Protein AF-A0A2C9LLS8-F1 (afdb_monomer_lite)

InterPro domains:
  IPR011625 Alpha-2-macroglobulin, bait region domain [PF07703] (13-112)
  IPR011625 Alpha-2-macroglobulin, bait region domain [SM01359] (3-117)
  IPR050473 Alpha-2-macroglobulin/Complement system [PTHR11412] (11-194)

Organism: Biomphalaria glabrata (NCBI:txid6526)

Sequence (244 aa):
MIFHVTLSHFVPRIYYQVVAQSNIIIADELEMSTKQKTFSVALSREMVPTARVIVYYIKEPEEIVSDVLSFFVNGTRQNQVSLYINRGKDFSRNTVEFNAYADPGSYVAFSAMLLDLYSRGMNDGITENKLIDELLSYDQPANSSFKHLWRVSDTEYQYTFFHGSDYGIDGNTTFKSAGIIIITDADVTRLPNQESCNPLDGKFPCFSGVETECFTSEQCCNGLFDGCPNDGADEWGCKCTQFI

Secondary structure (DSSP, 8-state):
-EEEEE-SS--SEEEEEEEETTEEEEEEEEE-SSSEEEEE----GGG-SEEEEEEEEEETTTEEEEEEEEEE---TTSS--EEEEE--S-TTS---EEEEE--TT---------HHHHHTT---S--HHHHHHHHHHTTTTSPPPPEEEEESSSS-EEEEE--EE---SSHHHHHHHTT-----SSEE---GGGTTS-GGGTEEE-SS--TT-EEETTTTTSSS--SSTTT-GGGSS-------

Foldseek 3Di:
DKDKQAAPDDDQKKWKFKDDLLDTDDIDMDGDPDRMDMDDDDDDLRCPAKMKMKMWDADPPQEIDIWMKMDGDDPLPVKDWDWDKDQPPDPVSPDIDIDIDIDPPDDDDDDDDDVVCVVVQDDPDDDSVVVRVVSVVSVVQADHFDWDWADPDPRDIDIDGDMDIDPQLWQCSSCRNNSHDDDDPGDTDDQLLPVVADVVVQWDDDSPNPNPQTAGLVLACPVDCPSPVPHSRSPPPPDSDDPD

pLDDT: mean 84.23, std 9.46, range [33.28, 95.56]

Structure (mmCIF, N/CA/C/O backbone):
data_AF-A0A2C9LLS8-F1
#
_entry.id   AF-A0A2C9LLS8-F1
#
loop_
_atom_site.group_PDB
_atom_site.id
_atom_site.type_symbol
_atom_site.label_atom_id
_atom_site.label_alt_id
_atom_site.label_comp_id
_atom_site.label_asym_id
_atom_site.label_entity_id
_atom_site.label_seq_id
_atom_site.pdbx_PDB_ins_code
_atom_site.Cartn_x
_atom_site.Cartn_y
_atom_site.Cartn_z
_atom_site.occupancy
_atom_site.B_iso_or_equiv
_atom_site.auth_seq_id
_atom_site.auth_comp_id
_atom_site.auth_asym_id
_atom_site.auth_atom_id
_atom_site.pdbx_PDB_model_num
ATOM 1 N N . MET A 1 1 ? 10.503 -9.743 2.021 1.00 87.25 1 MET A N 1
ATOM 2 C CA . MET A 1 1 ? 10.412 -8.711 3.076 1.00 87.25 1 MET A CA 1
ATOM 3 C C . MET A 1 1 ? 10.151 -9.395 4.409 1.00 87.25 1 MET A C 1
ATOM 5 O O . MET A 1 1 ? 9.558 -10.4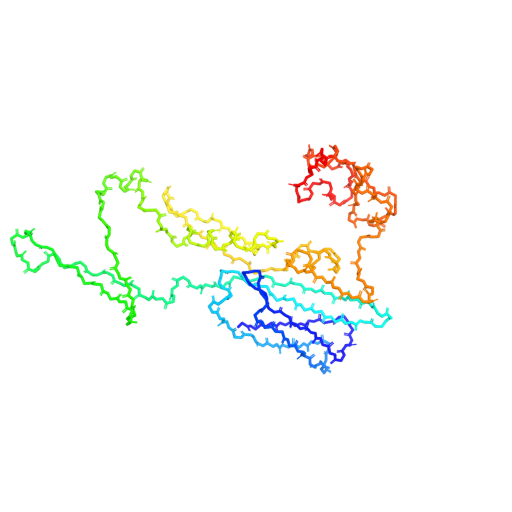67 4.397 1.00 87.25 1 MET A O 1
ATOM 9 N N . ILE A 1 2 ? 10.656 -8.852 5.517 1.00 93.25 2 ILE A N 1
ATOM 10 C CA . ILE A 1 2 ? 10.514 -9.439 6.858 1.00 93.25 2 ILE A CA 1
ATOM 11 C C . ILE A 1 2 ? 9.601 -8.526 7.672 1.00 93.25 2 ILE A C 1
ATOM 13 O O . ILE A 1 2 ? 9.824 -7.318 7.692 1.00 93.25 2 ILE A O 1
ATOM 17 N N . PHE A 1 3 ? 8.595 -9.107 8.317 1.00 93.69 3 PHE A N 1
ATOM 18 C CA . PHE A 1 3 ? 7.617 -8.404 9.139 1.00 93.69 3 PHE A CA 1
ATOM 19 C C . PHE A 1 3 ? 7.687 -8.898 10.577 1.00 93.69 3 PHE A C 1
ATOM 21 O O . PHE A 1 3 ? 7.858 -10.094 10.825 1.00 93.69 3 PHE A O 1
ATOM 28 N N . HIS A 1 4 ? 7.520 -7.969 11.513 1.00 94.00 4 HIS A N 1
ATOM 29 C CA . HIS A 1 4 ? 7.433 -8.246 12.940 1.00 94.00 4 HIS A CA 1
ATOM 30 C C . HIS A 1 4 ? 6.038 -7.863 13.419 1.00 94.00 4 HIS A C 1
ATOM 32 O O . HIS A 1 4 ? 5.647 -6.706 13.306 1.00 94.00 4 HIS A O 1
ATOM 38 N N . VAL A 1 5 ? 5.300 -8.831 13.952 1.00 93.81 5 VAL A N 1
ATOM 39 C CA . VAL A 1 5 ? 3.996 -8.598 14.575 1.00 93.81 5 VAL A CA 1
ATOM 40 C C . VAL A 1 5 ? 4.184 -8.647 16.076 1.00 93.81 5 VAL A C 1
ATOM 42 O O . VAL A 1 5 ? 4.718 -9.629 16.601 1.00 93.81 5 VAL A O 1
ATOM 45 N N . THR A 1 6 ? 3.738 -7.600 16.760 1.00 93.88 6 THR A N 1
ATOM 46 C CA . THR A 1 6 ? 3.761 -7.499 18.220 1.00 93.88 6 THR A CA 1
ATOM 47 C C . THR A 1 6 ? 2.357 -7.278 18.748 1.00 93.88 6 THR A C 1
ATOM 49 O O . THR A 1 6 ? 1.645 -6.398 18.276 1.00 93.88 6 THR A O 1
ATOM 52 N N . LEU A 1 7 ? 1.981 -8.057 19.754 1.00 93.00 7 LEU A N 1
ATOM 53 C CA . LEU A 1 7 ? 0.670 -8.013 20.387 1.00 93.00 7 LEU A CA 1
ATOM 54 C C . LEU A 1 7 ? 0.801 -7.561 21.845 1.00 93.00 7 LEU A C 1
ATOM 56 O O . LEU A 1 7 ? 1.758 -7.907 22.543 1.00 93.00 7 LEU A O 1
ATOM 60 N N . SER A 1 8 ? -0.198 -6.831 22.342 1.00 92.19 8 SER A N 1
ATOM 61 C CA . SER A 1 8 ? -0.282 -6.434 23.756 1.00 92.19 8 SER A CA 1
ATOM 62 C C . SER A 1 8 ? -0.559 -7.633 24.679 1.00 92.19 8 SER A C 1
ATOM 64 O O . SER A 1 8 ? -0.021 -7.744 25.791 1.00 92.19 8 SER A O 1
ATOM 66 N N . HIS A 1 9 ? -1.346 -8.589 24.191 1.00 90.69 9 HIS A N 1
ATOM 67 C CA . HIS A 1 9 ? -1.731 -9.814 24.882 1.00 90.69 9 HIS A CA 1
ATOM 68 C C . HIS A 1 9 ? -1.439 -11.052 24.030 1.00 90.69 9 HIS A C 1
ATOM 70 O O . HIS A 1 9 ? -1.093 -10.956 22.857 1.00 90.69 9 HIS A O 1
ATOM 76 N N . PHE A 1 10 ? -1.490 -12.227 24.658 1.00 91.31 10 PHE A N 1
ATOM 77 C CA . PHE A 1 10 ? -1.293 -13.480 23.941 1.00 91.31 10 PHE A CA 1
ATOM 78 C C . PHE A 1 10 ? -2.571 -13.842 23.184 1.00 91.31 10 PHE A C 1
ATOM 80 O O . PHE A 1 10 ? -3.641 -13.897 23.783 1.00 91.31 10 PHE A O 1
ATOM 87 N N . VAL A 1 11 ? -2.425 -14.110 21.891 1.00 92.19 11 VAL A N 1
ATOM 88 C CA . VAL A 1 11 ? -3.485 -14.585 21.000 1.00 92.19 11 VAL A CA 1
ATOM 89 C C . VAL A 1 11 ? -2.922 -15.810 20.289 1.00 92.19 11 VAL A C 1
ATOM 91 O O . VAL A 1 11 ? -1.787 -15.722 19.833 1.00 92.19 11 VAL A O 1
ATOM 94 N N . PRO A 1 12 ? -3.642 -16.941 20.195 1.00 92.00 12 PRO A N 1
ATOM 95 C CA . PRO A 1 12 ? -3.092 -18.178 19.636 1.00 92.00 12 PRO A CA 1
ATOM 96 C C . PRO A 1 12 ? -2.927 -18.141 18.112 1.00 92.00 12 PRO A C 1
ATOM 98 O O . PRO A 1 12 ? -2.070 -18.839 17.570 1.00 92.00 12 PRO A O 1
ATOM 101 N N . ARG A 1 13 ? -3.743 -17.349 17.409 1.00 93.75 13 ARG A N 1
ATOM 102 C CA . ARG A 1 13 ? -3.760 -17.263 15.945 1.00 93.75 13 ARG A CA 1
ATOM 103 C C . ARG A 1 13 ? -3.949 -15.823 15.499 1.00 93.75 13 ARG A C 1
ATOM 105 O O . ARG A 1 13 ? -4.774 -15.109 16.061 1.00 93.75 13 ARG A O 1
ATOM 112 N N . ILE A 1 14 ? -3.206 -15.428 14.476 1.00 95.56 14 ILE A N 1
ATOM 113 C CA . ILE A 1 14 ? -3.412 -14.171 13.754 1.00 95.56 14 ILE A CA 1
ATOM 114 C C . ILE A 1 14 ? -3.586 -14.486 12.273 1.00 95.56 14 ILE A C 1
ATOM 116 O O . ILE A 1 14 ? -3.025 -15.461 11.771 1.00 95.56 14 ILE A O 1
ATOM 120 N N . TYR A 1 15 ? -4.323 -13.642 11.571 1.00 95.31 15 TYR A N 1
ATOM 121 C CA . TYR A 1 15 ? -4.526 -13.749 10.135 1.00 95.31 15 TYR A CA 1
ATOM 122 C C . TYR A 1 15 ? -3.826 -12.586 9.457 1.00 95.31 15 TYR A C 1
ATOM 124 O O . TYR A 1 15 ? -3.858 -11.461 9.961 1.00 95.31 15 TYR A O 1
ATOM 132 N N . TYR A 1 16 ? -3.181 -12.849 8.325 1.00 95.56 16 TYR A N 1
ATOM 133 C CA . TYR A 1 16 ? -2.594 -11.792 7.517 1.00 95.56 16 TYR A CA 1
ATOM 134 C C . TYR A 1 16 ? -3.006 -11.920 6.060 1.00 95.56 16 TYR A C 1
ATOM 136 O O . TYR A 1 16 ? -3.188 -13.015 5.527 1.00 95.56 16 TYR A O 1
ATOM 144 N N . GLN A 1 17 ? -3.147 -10.769 5.418 1.00 95.19 17 GLN A N 1
ATOM 145 C CA . GLN A 1 17 ? -3.477 -10.655 4.011 1.00 95.19 17 GLN A CA 1
ATOM 146 C C . GLN A 1 17 ? -2.568 -9.616 3.368 1.00 95.19 17 GLN A C 1
ATOM 148 O O . GLN A 1 17 ? -2.301 -8.563 3.946 1.00 95.19 17 GLN A O 1
ATOM 153 N N . VAL A 1 18 ? -2.072 -9.916 2.173 1.00 94.50 18 VAL A N 1
ATOM 154 C CA . VAL A 1 18 ? -1.260 -8.994 1.379 1.00 94.50 18 VAL A CA 1
ATOM 155 C C . VAL A 1 18 ? -2.086 -8.530 0.200 1.00 94.50 18 VAL A C 1
ATOM 157 O O . VAL A 1 18 ? -2.520 -9.343 -0.619 1.00 94.50 18 VAL A O 1
ATOM 160 N N . VAL A 1 19 ? -2.281 -7.220 0.117 1.00 92.50 19 VAL A N 1
ATOM 161 C CA . VAL A 1 19 ? -3.103 -6.575 -0.905 1.00 92.50 19 VAL A CA 1
ATOM 162 C C . VAL A 1 19 ? -2.251 -5.631 -1.733 1.00 92.50 19 VAL A C 1
ATOM 164 O O . VAL A 1 19 ? -1.419 -4.898 -1.196 1.00 92.50 19 VAL A O 1
ATOM 167 N N . ALA A 1 20 ? -2.446 -5.660 -3.045 1.00 90.56 20 ALA A N 1
ATOM 168 C CA . ALA A 1 20 ? -1.868 -4.698 -3.976 1.00 90.56 20 ALA A CA 1
ATOM 169 C C . ALA A 1 20 ? -2.741 -4.604 -5.230 1.00 90.56 20 ALA A C 1
ATOM 171 O O . ALA A 1 20 ? -3.437 -5.561 -5.569 1.00 90.56 20 ALA A O 1
ATOM 172 N N . GLN A 1 21 ? -2.710 -3.455 -5.914 1.00 86.88 21 GLN A N 1
ATOM 173 C CA . GLN A 1 21 ? -3.504 -3.209 -7.129 1.00 86.88 21 GLN A CA 1
ATOM 174 C C . GLN A 1 21 ? -4.996 -3.563 -6.953 1.00 86.88 21 GLN A C 1
ATOM 176 O O . GLN A 1 21 ? -5.611 -4.165 -7.831 1.00 86.88 21 GLN A O 1
ATOM 181 N N . SER A 1 22 ? -5.576 -3.230 -5.794 1.00 84.81 22 SER A N 1
ATOM 182 C CA . SER A 1 22 ? -6.962 -3.578 -5.439 1.00 84.81 22 SER A CA 1
ATOM 183 C C . SER A 1 22 ? -7.292 -5.086 -5.431 1.00 84.81 22 SER A C 1
ATOM 185 O O . SER A 1 22 ? -8.462 -5.457 -5.515 1.00 84.81 22 SER A O 1
ATOM 187 N N . ASN A 1 23 ? -6.295 -5.971 -5.313 1.00 90.12 23 ASN A N 1
ATOM 188 C CA . ASN A 1 23 ? -6.488 -7.420 -5.238 1.00 90.12 23 ASN A CA 1
ATOM 189 C C . ASN A 1 23 ? -5.771 -8.043 -4.029 1.00 90.12 23 ASN A C 1
ATOM 191 O O . ASN A 1 23 ? -4.719 -7.568 -3.596 1.00 90.12 23 ASN A O 1
ATOM 195 N N . ILE A 1 24 ? -6.324 -9.139 -3.504 1.00 92.81 24 ILE A N 1
ATOM 196 C CA . ILE A 1 24 ? -5.711 -9.934 -2.433 1.00 92.81 24 ILE A CA 1
ATOM 197 C C . ILE A 1 24 ? -4.801 -10.976 -3.083 1.00 92.81 24 ILE A C 1
ATOM 199 O O . ILE A 1 24 ? -5.269 -11.878 -3.773 1.00 92.81 24 ILE A O 1
ATOM 203 N N . ILE A 1 25 ? -3.493 -10.847 -2.864 1.00 93.31 25 ILE A N 1
ATOM 204 C CA . ILE A 1 25 ? -2.476 -11.713 -3.479 1.00 93.31 25 ILE A CA 1
ATOM 205 C C . ILE A 1 25 ? -2.196 -12.925 -2.589 1.00 93.31 25 ILE A C 1
ATOM 207 O O . ILE A 1 25 ? -2.048 -14.045 -3.072 1.00 93.31 25 ILE A O 1
ATOM 211 N N . ILE A 1 26 ? -2.089 -12.698 -1.277 1.00 94.00 26 ILE A N 1
ATOM 212 C CA . ILE A 1 26 ? -1.749 -13.726 -0.286 1.00 94.00 26 ILE A CA 1
ATOM 213 C C . ILE A 1 26 ? -2.704 -13.581 0.893 1.00 94.00 26 ILE A C 1
ATOM 215 O O . ILE A 1 26 ? -2.935 -12.466 1.352 1.00 94.00 26 ILE A O 1
ATOM 219 N N . ALA A 1 27 ? -3.219 -14.698 1.397 1.00 95.19 27 ALA A N 1
ATOM 220 C CA . ALA A 1 27 ? -3.991 -14.768 2.631 1.00 95.19 27 ALA A CA 1
ATOM 221 C C . ALA A 1 27 ? -3.627 -16.061 3.361 1.00 95.19 27 ALA A C 1
ATOM 223 O O . ALA A 1 27 ? -3.650 -17.128 2.747 1.00 95.19 27 ALA A O 1
ATOM 224 N N . ASP A 1 28 ? -3.256 -15.962 4.634 1.00 95.19 28 ASP A N 1
ATOM 225 C CA . ASP A 1 28 ? -2.784 -17.112 5.407 1.00 95.19 28 ASP A CA 1
ATOM 226 C C . ASP A 1 28 ? -2.905 -16.858 6.924 1.00 95.19 28 ASP A C 1
ATOM 228 O O . ASP A 1 28 ? -3.094 -15.721 7.379 1.00 95.19 28 ASP A O 1
ATOM 232 N N . GLU A 1 29 ? -2.827 -17.930 7.715 1.00 95.25 29 GLU A N 1
ATOM 233 C CA . GLU A 1 29 ? -2.866 -17.882 9.177 1.00 95.25 29 GLU A CA 1
ATOM 234 C C . GLU A 1 29 ? -1.477 -18.092 9.793 1.00 95.25 29 GLU A C 1
ATOM 236 O O . GLU A 1 29 ? -0.621 -18.822 9.297 1.00 95.25 29 GLU A O 1
ATOM 241 N N . LEU A 1 30 ? -1.235 -17.443 10.926 1.00 94.25 30 LEU A N 1
ATOM 242 C CA . LEU A 1 30 ? 0.006 -17.543 11.681 1.00 94.25 30 LEU A CA 1
ATOM 243 C C . LEU A 1 30 ? -0.320 -17.984 13.106 1.00 94.25 30 LEU A C 1
ATOM 245 O O . LEU A 1 30 ? -0.871 -17.227 13.904 1.00 94.25 30 LEU A O 1
ATOM 249 N N . GLU A 1 31 ? 0.118 -19.191 13.458 1.00 94.50 31 GLU A N 1
ATOM 250 C CA . GLU A 1 31 ? 0.060 -19.664 14.843 1.00 94.50 31 GLU A CA 1
ATOM 251 C C . GLU A 1 31 ? 1.088 -18.939 15.715 1.00 94.50 31 GLU A C 1
ATOM 253 O O . GLU A 1 31 ? 2.284 -18.899 15.411 1.00 94.50 31 GLU A O 1
ATOM 258 N N . MET A 1 32 ? 0.643 -18.360 16.817 1.00 91.81 32 MET A N 1
ATOM 259 C CA . MET A 1 32 ? 1.473 -17.556 17.704 1.00 91.81 32 MET A CA 1
ATOM 260 C C . MET A 1 32 ? 1.827 -18.364 18.950 1.00 91.81 32 MET A C 1
ATOM 262 O O . MET A 1 32 ? 0.959 -18.785 19.710 1.00 91.81 32 MET A O 1
ATOM 266 N N . SER A 1 33 ? 3.123 -18.556 19.192 1.00 90.56 33 SER A N 1
ATOM 267 C CA . SER A 1 33 ? 3.628 -19.165 20.430 1.00 90.56 33 SER A CA 1
ATOM 268 C C . SER A 1 33 ? 3.977 -18.129 21.500 1.00 90.56 33 SER A C 1
ATOM 270 O O . SER A 1 33 ? 4.008 -18.442 22.687 1.00 90.56 33 SER A O 1
ATOM 272 N N . THR A 1 34 ? 4.235 -16.884 21.096 1.00 92.00 34 THR A N 1
ATOM 273 C CA . THR A 1 34 ? 4.556 -15.769 21.994 1.00 92.00 34 THR A CA 1
ATOM 274 C C . THR A 1 34 ? 3.853 -14.495 21.526 1.00 92.00 34 THR A C 1
ATOM 276 O O . THR A 1 34 ? 3.259 -14.470 20.452 1.00 92.00 34 THR A O 1
ATOM 279 N N . LYS A 1 35 ? 3.938 -13.412 22.311 1.00 92.31 35 LYS A N 1
ATOM 280 C CA . LYS A 1 35 ? 3.362 -12.098 21.963 1.00 92.31 35 LYS A CA 1
ATOM 281 C C . LYS A 1 35 ? 4.016 -11.421 20.752 1.00 92.31 35 LYS A C 1
ATOM 283 O O . LYS A 1 35 ? 3.537 -10.386 20.304 1.00 92.31 35 LYS A O 1
ATOM 288 N N . GLN A 1 36 ? 5.117 -11.970 20.250 1.00 93.75 36 GLN A N 1
ATOM 289 C CA . GLN A 1 36 ? 5.814 -11.461 19.080 1.00 93.75 36 GLN A CA 1
ATOM 290 C C . GLN A 1 36 ? 6.089 -12.597 18.102 1.00 93.75 36 GLN A C 1
ATOM 292 O O . GLN A 1 36 ? 6.488 -13.696 18.494 1.00 93.75 36 GLN A O 1
ATOM 297 N N . LYS A 1 37 ? 5.906 -12.339 16.812 1.00 94.00 37 LYS A N 1
ATOM 298 C CA . LYS A 1 37 ? 6.272 -13.294 15.769 1.00 94.00 37 LYS A CA 1
ATOM 299 C C . LYS A 1 37 ? 6.821 -12.559 14.570 1.00 94.00 37 LYS A C 1
ATOM 301 O O . LYS A 1 37 ? 6.354 -11.489 14.198 1.00 94.00 37 LYS A O 1
ATOM 306 N N . THR A 1 38 ? 7.848 -13.157 13.987 1.00 94.75 38 THR A N 1
ATOM 307 C CA . THR A 1 38 ? 8.465 -12.668 12.761 1.00 94.75 38 THR A CA 1
ATOM 308 C C . THR A 1 38 ? 8.120 -13.629 11.643 1.00 94.75 38 THR A C 1
ATOM 310 O O . THR A 1 38 ? 8.231 -14.842 11.826 1.00 94.75 38 THR A O 1
ATOM 313 N N . PHE A 1 39 ? 7.712 -13.099 10.499 1.00 94.44 39 PHE A N 1
ATOM 314 C CA . PHE A 1 39 ? 7.473 -13.890 9.299 1.00 94.44 39 PHE A CA 1
ATOM 315 C C . PHE A 1 39 ? 7.994 -13.151 8.070 1.00 94.44 39 PHE A C 1
ATOM 317 O O . PHE A 1 39 ? 8.237 -11.942 8.099 1.00 94.44 39 PHE A O 1
ATOM 324 N N . SER A 1 40 ? 8.227 -13.892 6.993 1.00 94.31 40 SER A N 1
ATOM 325 C CA . SER A 1 40 ? 8.710 -13.338 5.737 1.00 94.31 40 SER A CA 1
ATOM 326 C C . SER A 1 40 ? 7.681 -13.534 4.636 1.00 94.31 40 SER A C 1
ATOM 328 O O . SER A 1 40 ? 7.071 -14.590 4.510 1.00 94.31 40 SER A O 1
ATOM 330 N N . VAL A 1 41 ? 7.520 -12.501 3.814 1.00 92.62 41 VAL A N 1
ATOM 331 C CA . VAL A 1 41 ? 6.699 -12.548 2.601 1.00 92.62 41 VAL A CA 1
ATOM 332 C C . VAL A 1 41 ? 7.623 -12.412 1.399 1.00 92.62 41 VAL A C 1
ATOM 334 O O . VAL A 1 41 ? 8.456 -11.494 1.337 1.00 92.62 41 VAL A O 1
ATOM 337 N N . ALA A 1 42 ? 7.497 -13.338 0.452 1.00 91.69 42 ALA A N 1
ATOM 338 C CA . ALA A 1 42 ? 8.184 -13.255 -0.828 1.00 91.69 42 ALA A CA 1
ATOM 339 C C . ALA A 1 42 ? 7.570 -12.125 -1.668 1.00 91.69 42 ALA A C 1
ATOM 341 O O . ALA A 1 42 ? 6.355 -12.052 -1.825 1.00 91.69 42 ALA A O 1
ATOM 342 N N . LEU A 1 43 ? 8.412 -11.230 -2.189 1.00 90.50 43 LEU A N 1
ATOM 343 C CA . LEU A 1 43 ? 7.948 -10.124 -3.026 1.00 90.50 43 LEU A CA 1
ATOM 344 C C . LEU A 1 43 ? 7.636 -10.639 -4.437 1.00 90.50 43 LEU A C 1
ATOM 346 O O . LEU A 1 43 ? 8.474 -11.305 -5.045 1.00 90.50 43 LEU A O 1
ATOM 350 N N . SER A 1 44 ? 6.450 -10.308 -4.947 1.00 88.94 44 SER A N 1
ATOM 351 C CA . SER A 1 44 ? 5.989 -10.656 -6.298 1.00 88.94 44 SER A CA 1
ATOM 352 C C . SER A 1 44 ? 5.854 -9.412 -7.182 1.00 88.94 44 SER A C 1
ATOM 354 O O . SER A 1 44 ? 5.786 -8.288 -6.689 1.00 88.94 44 SER A O 1
ATOM 356 N N . ARG A 1 45 ? 5.780 -9.613 -8.504 1.00 87.62 45 ARG A N 1
ATOM 357 C CA . ARG A 1 45 ? 5.521 -8.549 -9.495 1.00 87.62 45 ARG A CA 1
ATOM 358 C C . ARG A 1 45 ? 4.165 -7.879 -9.297 1.00 87.62 45 ARG A C 1
ATOM 360 O O . ARG A 1 45 ? 4.031 -6.691 -9.549 1.00 87.62 45 ARG A O 1
ATOM 367 N N . GLU A 1 46 ? 3.190 -8.636 -8.814 1.00 88.62 46 GLU A N 1
ATOM 368 C CA . GLU A 1 46 ? 1.827 -8.160 -8.558 1.00 88.62 46 GLU A CA 1
ATOM 369 C C . GLU A 1 46 ? 1.768 -7.149 -7.398 1.00 88.62 46 GLU A C 1
ATOM 371 O O . GLU A 1 46 ? 0.799 -6.416 -7.267 1.00 88.62 46 GLU A O 1
ATOM 376 N N . MET A 1 47 ? 2.831 -7.056 -6.587 1.00 91.25 47 MET A N 1
ATOM 377 C CA . MET A 1 47 ? 2.940 -6.121 -5.458 1.00 91.25 47 MET A CA 1
ATOM 378 C C . MET A 1 47 ? 3.455 -4.726 -5.856 1.00 91.25 47 MET A C 1
ATOM 380 O O . MET A 1 47 ? 3.659 -3.870 -4.998 1.00 91.25 47 MET A O 1
ATOM 384 N N . VAL A 1 48 ? 3.734 -4.502 -7.141 1.00 90.06 48 VAL A N 1
ATOM 385 C CA . VAL A 1 48 ? 4.290 -3.247 -7.665 1.00 90.06 48 VAL A CA 1
ATOM 386 C C . VAL A 1 48 ? 3.146 -2.277 -7.981 1.00 90.06 48 VAL A C 1
ATOM 388 O O . VAL A 1 48 ? 2.186 -2.691 -8.632 1.00 90.06 48 VAL A O 1
ATOM 391 N N . PRO A 1 49 ? 3.238 -0.980 -7.633 1.00 87.75 49 PRO A N 1
ATOM 392 C CA . PRO A 1 49 ? 4.360 -0.292 -6.991 1.00 87.75 49 PRO A CA 1
ATOM 393 C C . PRO A 1 49 ? 4.272 -0.299 -5.462 1.00 87.75 49 PRO A C 1
ATOM 395 O O . PRO A 1 49 ? 5.292 -0.194 -4.787 1.00 87.75 49 PRO A O 1
ATOM 398 N N . THR A 1 50 ? 3.073 -0.421 -4.906 1.00 89.75 50 THR A N 1
ATOM 399 C CA . THR A 1 50 ? 2.822 -0.422 -3.466 1.00 89.75 50 THR A CA 1
ATOM 400 C C . THR A 1 50 ? 1.992 -1.632 -3.094 1.00 89.75 50 THR A C 1
ATOM 402 O O . THR A 1 50 ? 1.024 -1.962 -3.775 1.00 89.75 50 THR A O 1
ATOM 405 N N . ALA A 1 51 ? 2.352 -2.256 -1.981 1.00 91.75 51 ALA A N 1
ATOM 406 C CA . ALA A 1 51 ? 1.588 -3.326 -1.373 1.00 91.75 51 ALA A CA 1
ATOM 407 C C . ALA A 1 51 ? 1.369 -3.018 0.104 1.00 91.75 51 ALA A C 1
ATOM 409 O O . ALA A 1 51 ? 2.130 -2.276 0.730 1.00 91.75 51 ALA A O 1
ATOM 410 N N . ARG A 1 52 ? 0.317 -3.597 0.666 1.00 91.69 52 ARG A N 1
ATOM 411 C CA . ARG A 1 52 ? -0.033 -3.457 2.075 1.00 91.69 52 ARG A CA 1
ATOM 412 C C . ARG A 1 52 ? -0.201 -4.826 2.705 1.00 91.69 52 ARG A C 1
ATOM 414 O O . ARG A 1 52 ? -0.759 -5.732 2.087 1.00 91.69 52 ARG A O 1
ATOM 421 N N . VAL A 1 53 ? 0.314 -4.980 3.917 1.00 93.75 53 VAL A N 1
ATOM 422 C CA . VAL A 1 53 ? 0.043 -6.147 4.756 1.00 93.75 53 VAL A CA 1
ATOM 423 C C . VAL A 1 53 ? -0.981 -5.736 5.787 1.00 93.75 53 VAL A C 1
ATOM 425 O O . VAL A 1 53 ? -0.761 -4.793 6.541 1.00 93.75 53 VAL A O 1
ATOM 428 N N . ILE A 1 54 ? -2.084 -6.461 5.807 1.00 93.94 54 ILE A N 1
ATOM 429 C CA . ILE A 1 54 ? -3.166 -6.310 6.762 1.00 93.94 54 ILE A CA 1
ATOM 430 C C . ILE A 1 54 ? -3.050 -7.482 7.713 1.00 93.94 54 ILE A C 1
ATOM 432 O O . ILE A 1 54 ? -3.019 -8.629 7.270 1.00 93.94 54 ILE A O 1
ATOM 436 N N . VAL A 1 55 ? -2.960 -7.204 9.004 1.00 94.69 55 VAL A N 1
ATOM 437 C CA . VAL A 1 55 ? -2.906 -8.226 10.046 1.00 94.69 55 VAL A CA 1
ATOM 438 C C . VAL A 1 55 ? -4.073 -7.994 10.980 1.00 94.69 55 VAL A C 1
ATOM 440 O O . VAL A 1 55 ? -4.289 -6.876 11.438 1.00 94.69 55 VAL A O 1
ATOM 443 N N . TYR A 1 56 ? -4.827 -9.043 11.273 1.00 94.12 56 TYR A N 1
ATOM 444 C CA . TYR A 1 56 ? -5.942 -8.959 12.202 1.00 94.12 56 TYR A CA 1
ATOM 445 C C . TYR A 1 56 ? -6.080 -10.232 13.025 1.00 94.12 56 TYR A C 1
ATOM 447 O O . TYR A 1 56 ? -5.614 -11.314 12.656 1.00 94.12 56 TYR A O 1
ATOM 455 N N . TYR A 1 57 ? -6.734 -10.096 14.168 1.00 94.12 57 TYR A N 1
ATOM 456 C CA . TYR A 1 57 ? -7.160 -11.217 14.991 1.00 94.12 57 TYR A CA 1
ATOM 457 C C . TYR A 1 57 ? -8.516 -10.911 15.616 1.00 94.12 57 TYR A C 1
ATOM 459 O O . TYR A 1 57 ? -8.940 -9.757 15.693 1.00 94.12 57 TYR A O 1
ATOM 467 N N . ILE A 1 58 ? -9.186 -11.974 16.045 1.00 92.31 58 ILE A N 1
ATOM 468 C CA . ILE A 1 58 ? -10.481 -11.902 16.713 1.00 92.31 58 ILE A CA 1
ATOM 469 C C . ILE A 1 58 ? -10.232 -12.155 18.196 1.00 92.31 58 ILE A C 1
ATOM 471 O O . ILE A 1 58 ? -9.603 -13.150 18.568 1.00 92.31 58 ILE A O 1
ATOM 475 N N . LYS A 1 59 ? -10.687 -11.230 19.032 1.00 89.44 59 LYS A N 1
ATOM 476 C CA . LYS A 1 59 ? -10.586 -11.274 20.488 1.00 89.44 59 LYS A CA 1
ATOM 477 C C . LYS A 1 59 ? -11.956 -11.591 21.081 1.00 89.44 59 LYS A C 1
ATOM 479 O O . LYS A 1 59 ? -12.969 -11.159 20.554 1.00 89.44 59 LYS A O 1
ATOM 484 N N . GLU A 1 60 ? -12.002 -12.317 22.193 1.00 84.81 60 GLU A N 1
ATOM 485 C CA . GLU A 1 60 ? -13.249 -12.561 22.931 1.00 84.81 60 GLU A CA 1
ATOM 486 C C . GLU A 1 60 ? -13.623 -11.336 23.802 1.00 84.81 60 GLU A C 1
ATOM 488 O O . GLU A 1 60 ? -12.736 -10.805 24.482 1.00 84.81 60 GLU A O 1
ATOM 493 N N . PRO A 1 61 ? -14.897 -10.886 23.852 1.00 80.62 61 PRO A N 1
ATOM 494 C CA . PRO A 1 61 ? -16.073 -11.377 23.132 1.00 80.62 61 PRO A CA 1
ATOM 495 C C . PRO A 1 61 ? -16.225 -10.681 21.763 1.00 80.62 61 PRO A C 1
ATOM 497 O O . PRO A 1 61 ? -16.674 -9.546 21.693 1.00 80.62 61 PRO A O 1
ATOM 500 N N . GLU A 1 62 ? -15.841 -11.379 20.693 1.00 87.12 62 GLU A N 1
ATOM 501 C CA . GLU A 1 62 ? -16.087 -11.021 19.284 1.00 87.12 62 GLU A CA 1
ATOM 502 C C . GLU A 1 62 ? -15.636 -9.615 18.833 1.00 87.12 62 GLU A C 1
ATOM 504 O O . GLU A 1 62 ? -16.297 -8.989 18.020 1.00 87.12 62 GLU A O 1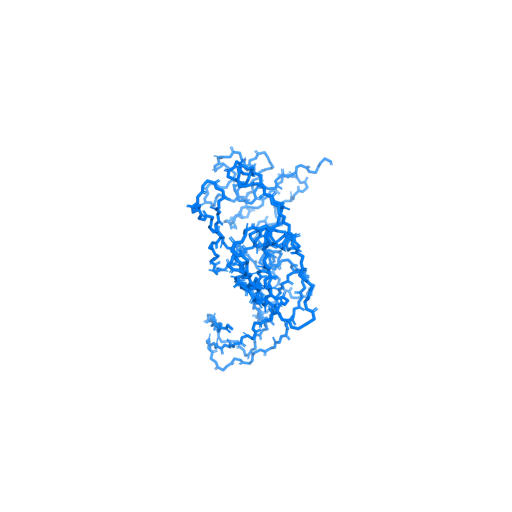
ATOM 509 N N . GLU A 1 63 ? -14.484 -9.126 19.290 1.00 90.25 63 GLU A N 1
ATOM 510 C CA . GLU A 1 63 ? -13.892 -7.861 18.825 1.00 90.25 63 GLU A CA 1
ATOM 511 C C . GLU A 1 63 ? -12.819 -8.124 17.755 1.00 90.25 63 GLU A C 1
ATOM 513 O O . GLU A 1 63 ? -11.878 -8.895 17.982 1.00 90.25 63 GLU A O 1
ATOM 518 N N . ILE A 1 64 ? -12.910 -7.461 16.600 1.00 92.38 64 ILE A N 1
ATOM 519 C CA . ILE A 1 64 ? -11.852 -7.486 15.580 1.00 92.38 64 ILE A CA 1
ATOM 520 C C . ILE A 1 64 ? -10.859 -6.353 15.821 1.00 92.38 64 ILE A C 1
ATOM 522 O O . ILE A 1 64 ? -11.205 -5.172 15.772 1.00 92.38 64 ILE A O 1
ATOM 526 N N . VAL A 1 65 ? -9.589 -6.725 15.985 1.00 92.19 65 VAL A N 1
ATOM 527 C CA . VAL A 1 65 ? -8.467 -5.783 16.049 1.00 92.19 65 VAL A CA 1
ATOM 528 C C . VAL A 1 65 ? -7.587 -5.981 14.825 1.00 92.19 65 VAL A C 1
ATOM 530 O O . VAL A 1 65 ? -7.170 -7.102 14.524 1.00 92.19 65 VAL A O 1
ATOM 533 N N . SER A 1 66 ? -7.288 -4.887 14.130 1.00 92.69 66 SER A N 1
ATOM 534 C CA . SER A 1 66 ? -6.544 -4.893 12.873 1.00 92.69 66 SER A CA 1
ATOM 535 C C . SER A 1 66 ? -5.484 -3.807 12.825 1.00 92.69 66 SER A C 1
ATOM 537 O O . SER A 1 66 ? -5.701 -2.712 13.337 1.00 92.69 66 SER A O 1
ATOM 539 N N . ASP A 1 67 ? -4.391 -4.092 12.132 1.00 92.56 67 ASP A N 1
ATOM 540 C CA . ASP A 1 67 ? -3.342 -3.133 11.805 1.00 92.56 67 ASP A CA 1
ATOM 541 C C . ASP A 1 67 ? -2.893 -3.330 10.352 1.00 92.56 67 ASP A C 1
ATOM 543 O O . ASP A 1 67 ? -2.984 -4.432 9.793 1.00 92.56 67 ASP A O 1
ATOM 547 N N . VAL A 1 68 ? -2.432 -2.253 9.725 1.00 92.81 68 VAL A N 1
ATOM 548 C CA . VAL A 1 68 ? -2.058 -2.220 8.312 1.00 92.81 68 VAL A CA 1
ATOM 549 C C . VAL A 1 68 ? -0.729 -1.514 8.146 1.00 92.81 68 VAL A C 1
ATOM 551 O O . VAL A 1 68 ? -0.532 -0.393 8.610 1.00 92.81 68 VAL A O 1
ATOM 554 N N . LEU A 1 69 ? 0.170 -2.160 7.407 1.00 92.38 69 LEU A N 1
ATOM 555 C CA . LEU A 1 69 ? 1.457 -1.599 7.027 1.00 92.38 69 LEU A CA 1
ATOM 556 C C . LEU A 1 69 ? 1.594 -1.557 5.507 1.00 92.38 69 LEU A C 1
ATOM 558 O O . LEU A 1 69 ? 1.594 -2.592 4.836 1.00 92.38 69 LEU A O 1
ATOM 562 N N . SER A 1 70 ? 1.789 -0.355 4.981 1.00 91.31 70 SER A N 1
ATOM 563 C CA . SER A 1 70 ? 2.009 -0.096 3.562 1.00 91.31 70 SER A CA 1
ATOM 564 C C . SER A 1 70 ? 3.500 0.002 3.256 1.00 91.31 70 SER A C 1
ATOM 566 O O . SER A 1 70 ? 4.276 0.642 3.973 1.00 91.31 70 SER A O 1
ATOM 568 N N . PHE A 1 71 ? 3.922 -0.624 2.163 1.00 91.31 71 PHE A N 1
ATOM 569 C CA . PHE A 1 71 ? 5.310 -0.647 1.725 1.00 91.31 71 PHE A CA 1
ATOM 570 C C . PHE A 1 71 ? 5.430 -0.568 0.205 1.00 91.31 71 PHE A C 1
ATOM 572 O O . PHE A 1 71 ? 4.572 -1.020 -0.550 1.00 91.31 71 PHE A O 1
ATOM 579 N N . PHE A 1 72 ? 6.534 0.018 -0.248 1.00 90.81 72 PHE A N 1
ATOM 580 C CA . PHE A 1 72 ? 6.839 0.150 -1.664 1.00 90.81 72 PHE A CA 1
ATOM 581 C C . PHE A 1 72 ? 7.661 -1.038 -2.162 1.00 90.81 72 PHE A C 1
ATOM 583 O O . PHE A 1 72 ? 8.622 -1.467 -1.516 1.00 90.81 72 PHE A O 1
ATOM 590 N N . VAL A 1 73 ? 7.309 -1.533 -3.344 1.00 89.50 73 VAL A N 1
ATOM 591 C CA . VAL A 1 73 ? 8.017 -2.595 -4.051 1.00 89.50 73 VAL A CA 1
ATOM 592 C C . VAL A 1 73 ? 8.529 -2.037 -5.367 1.00 89.50 73 VAL A C 1
ATOM 594 O O . VAL A 1 73 ? 7.768 -1.706 -6.276 1.00 89.50 73 VAL A O 1
ATOM 597 N N . ASN A 1 74 ? 9.853 -1.973 -5.491 1.00 85.69 74 ASN A N 1
ATOM 598 C CA . ASN A 1 74 ? 10.476 -1.577 -6.742 1.00 85.69 74 ASN A CA 1
ATOM 599 C C . ASN A 1 74 ? 10.336 -2.707 -7.779 1.00 85.69 74 ASN A C 1
ATOM 601 O O . ASN A 1 74 ? 10.978 -3.753 -7.663 1.00 85.69 74 ASN A O 1
ATOM 605 N N . GLY A 1 75 ? 9.499 -2.481 -8.792 1.00 76.50 75 GLY A N 1
ATOM 606 C CA . GLY A 1 75 ? 9.304 -3.383 -9.930 1.00 76.50 75 GLY A CA 1
ATOM 607 C C . GLY A 1 75 ? 9.785 -2.845 -11.272 1.00 76.50 75 GLY A C 1
ATOM 608 O O . GLY A 1 75 ? 9.602 -3.507 -12.290 1.00 76.50 75 GLY A O 1
ATOM 609 N N . THR A 1 76 ? 10.384 -1.660 -11.311 1.00 67.94 76 THR A N 1
ATOM 610 C CA . THR A 1 76 ? 10.677 -0.937 -12.559 1.00 67.94 76 THR A CA 1
ATOM 611 C C . THR A 1 76 ? 11.919 -1.451 -13.284 1.00 67.94 76 THR A C 1
ATOM 613 O O . THR A 1 76 ? 12.071 -1.215 -14.478 1.00 67.94 76 THR A O 1
ATOM 616 N N . ARG A 1 77 ? 12.775 -2.235 -12.614 1.00 64.81 77 ARG A N 1
ATOM 617 C CA . ARG A 1 77 ? 13.985 -2.849 -13.203 1.00 64.81 77 ARG A CA 1
ATOM 618 C C . ARG A 1 77 ? 13.887 -4.362 -13.404 1.00 64.81 77 ARG A C 1
ATOM 620 O O . ARG A 1 77 ? 14.885 -5.067 -13.287 1.00 64.81 77 ARG A O 1
ATOM 627 N N . GLN A 1 78 ? 12.688 -4.869 -13.681 1.00 69.50 78 GLN A N 1
ATOM 628 C CA . GLN A 1 78 ? 12.477 -6.293 -13.973 1.00 69.50 78 GLN A CA 1
ATOM 629 C C . GLN A 1 78 ? 13.145 -6.720 -15.287 1.00 69.50 78 GLN A C 1
ATOM 631 O O . GLN A 1 78 ? 13.668 -7.825 -15.348 1.00 69.50 78 GLN A O 1
ATOM 636 N N . ASN A 1 79 ? 13.138 -5.843 -16.298 1.00 74.19 79 ASN A N 1
ATOM 637 C CA . ASN A 1 79 ? 13.822 -6.044 -17.573 1.00 74.19 79 ASN A CA 1
ATOM 638 C C . ASN A 1 79 ? 14.963 -5.034 -17.688 1.00 74.19 79 ASN A C 1
ATOM 640 O O . ASN A 1 79 ? 14.738 -3.821 -17.629 1.00 74.19 79 ASN A O 1
ATOM 644 N N . GLN A 1 80 ? 16.191 -5.525 -17.818 1.00 79.12 80 GLN A N 1
ATOM 645 C CA . GLN A 1 80 ? 17.361 -4.666 -17.956 1.00 79.12 80 GLN A CA 1
ATOM 646 C C . GLN A 1 80 ? 17.561 -4.310 -19.425 1.00 79.12 80 GLN A C 1
ATOM 648 O O . GLN A 1 80 ? 18.229 -5.022 -20.171 1.00 79.12 80 GLN A O 1
ATOM 653 N N . VAL A 1 81 ? 16.991 -3.177 -19.833 1.00 83.38 81 VAL A N 1
ATOM 654 C CA . VAL A 1 81 ? 17.230 -2.631 -21.168 1.00 83.38 81 VAL A CA 1
ATOM 655 C C . VAL A 1 81 ? 18.505 -1.796 -21.143 1.00 83.38 81 VAL A C 1
ATOM 657 O O . VAL A 1 81 ? 18.626 -0.848 -20.367 1.00 83.38 81 VAL A O 1
ATOM 660 N N . SER A 1 82 ? 19.460 -2.125 -22.009 1.00 87.06 82 SER A N 1
ATOM 661 C CA . SER A 1 82 ? 20.645 -1.296 -22.238 1.00 87.06 82 SER A CA 1
ATOM 662 C C . SER A 1 82 ? 20.780 -0.957 -23.714 1.00 87.06 82 SER A C 1
ATOM 664 O O . SER A 1 82 ? 20.607 -1.810 -24.584 1.00 87.06 82 SER A O 1
ATOM 666 N N . LEU A 1 83 ? 21.074 0.313 -23.993 1.00 87.06 83 LEU A N 1
ATOM 667 C CA . LEU A 1 83 ? 21.281 0.825 -25.341 1.00 87.06 83 LEU A CA 1
ATOM 668 C C . LEU A 1 83 ? 22.736 1.242 -25.505 1.00 87.06 83 LEU A C 1
ATOM 670 O O . LEU A 1 83 ? 23.236 2.106 -24.786 1.00 87.06 83 LEU A O 1
ATOM 674 N N . TYR A 1 84 ? 23.400 0.657 -26.492 1.00 89.69 84 TYR A N 1
ATOM 675 C CA . TYR A 1 84 ? 24.742 1.031 -26.896 1.00 89.69 84 TYR A CA 1
ATOM 676 C C . TYR A 1 84 ? 24.712 1.642 -28.295 1.00 89.69 84 TYR A C 1
ATOM 678 O O . TYR A 1 84 ? 24.236 1.026 -29.248 1.00 89.69 84 TYR A O 1
ATOM 686 N N . ILE A 1 85 ? 25.230 2.865 -28.413 1.00 87.81 85 ILE A N 1
ATOM 687 C CA . ILE A 1 85 ? 25.291 3.596 -29.679 1.00 87.81 85 ILE A CA 1
ATOM 688 C C . ILE A 1 85 ? 26.730 3.570 -30.181 1.00 87.81 85 ILE A C 1
ATOM 690 O O . ILE A 1 85 ? 27.603 4.254 -29.641 1.00 87.81 85 ILE A O 1
ATOM 694 N N . ASN A 1 86 ? 26.971 2.816 -31.247 1.00 85.12 86 ASN A N 1
ATOM 695 C CA . ASN A 1 86 ? 28.262 2.771 -31.910 1.00 85.12 86 ASN A CA 1
ATOM 696 C C . ASN A 1 86 ? 28.317 3.822 -33.027 1.00 85.12 86 ASN A C 1
ATOM 698 O O . ASN A 1 86 ? 27.714 3.673 -34.091 1.00 85.12 86 ASN A O 1
ATOM 702 N N . ARG A 1 87 ? 29.072 4.897 -32.779 1.00 80.81 87 ARG A N 1
ATOM 703 C CA . ARG A 1 87 ? 29.318 5.982 -33.748 1.00 80.81 87 ARG A CA 1
ATOM 704 C C . ARG A 1 87 ? 30.596 5.784 -34.570 1.00 80.81 87 ARG A C 1
ATOM 706 O O . ARG A 1 87 ? 30.866 6.583 -35.458 1.00 80.81 87 ARG A O 1
ATOM 713 N N . GLY A 1 88 ? 31.404 4.774 -34.239 1.00 74.94 88 GLY A N 1
ATOM 714 C CA . GLY A 1 88 ? 32.743 4.558 -34.799 1.00 74.94 88 GLY A CA 1
ATOM 715 C C . GLY A 1 88 ? 32.818 3.471 -35.868 1.00 74.94 88 GLY A C 1
ATOM 716 O O . GLY A 1 88 ? 33.912 3.166 -36.330 1.00 74.94 88 GLY A O 1
ATOM 717 N N . LYS A 1 89 ? 31.682 2.873 -36.253 1.00 74.56 89 LYS A N 1
ATOM 718 C CA . LYS A 1 89 ? 31.636 1.812 -37.270 1.00 74.56 89 LYS A CA 1
ATOM 719 C C . LYS A 1 89 ? 32.097 2.296 -38.647 1.00 74.56 89 LYS A C 1
ATOM 721 O O . LYS A 1 89 ? 32.730 1.538 -39.373 1.00 74.56 89 LYS A O 1
ATOM 726 N N . ASP A 1 90 ? 31.799 3.550 -38.984 1.00 69.44 90 ASP A N 1
ATOM 727 C CA . ASP A 1 90 ? 32.215 4.180 -40.233 1.00 69.44 90 ASP A CA 1
ATOM 728 C C . ASP A 1 90 ? 32.934 5.508 -39.945 1.00 69.44 90 ASP A C 1
ATOM 730 O O . ASP A 1 90 ? 32.377 6.415 -39.320 1.00 69.44 90 ASP A O 1
ATOM 734 N N . PHE A 1 91 ? 34.173 5.642 -40.430 1.00 71.25 91 PHE A N 1
ATOM 735 C CA . PHE A 1 91 ? 34.940 6.889 -40.353 1.00 71.25 91 PHE A CA 1
ATOM 736 C C . PHE A 1 91 ? 34.269 8.037 -41.127 1.00 71.25 91 PHE A C 1
ATOM 738 O O . PHE A 1 91 ? 34.551 9.202 -40.841 1.00 71.25 91 PHE A O 1
ATOM 745 N N . SER A 1 92 ? 33.355 7.730 -42.058 1.00 76.12 92 SER A N 1
ATOM 746 C CA . SER A 1 92 ? 32.578 8.716 -42.817 1.00 76.12 92 SER A CA 1
ATOM 747 C C . SER A 1 92 ? 31.487 9.420 -41.995 1.00 76.12 92 SER A C 1
ATOM 749 O O . SER A 1 92 ? 30.968 10.442 -42.437 1.00 76.12 92 SER A O 1
ATOM 751 N N . ARG A 1 93 ? 31.146 8.906 -40.797 1.00 70.38 93 ARG A N 1
ATOM 752 C CA . ARG A 1 93 ? 30.075 9.404 -39.901 1.00 70.38 93 ARG A CA 1
ATOM 753 C C . ARG A 1 93 ? 28.662 9.443 -40.508 1.00 70.38 93 ARG A C 1
ATOM 755 O O . ARG A 1 93 ? 27.766 10.022 -39.899 1.00 70.38 93 ARG A O 1
ATOM 762 N N . ASN A 1 94 ? 28.433 8.800 -41.654 1.00 79.19 94 ASN A N 1
ATOM 763 C CA . ASN A 1 94 ? 27.116 8.765 -42.300 1.00 79.19 94 ASN A CA 1
ATOM 764 C C . ASN A 1 94 ? 26.184 7.676 -41.745 1.00 79.19 94 ASN A C 1
ATOM 766 O O . ASN A 1 94 ? 24.977 7.728 -41.971 1.00 79.19 94 ASN A O 1
ATOM 770 N N . THR A 1 95 ? 26.718 6.696 -41.011 1.00 82.62 95 THR A N 1
ATOM 771 C CA . THR A 1 95 ? 25.939 5.597 -40.422 1.00 82.62 95 THR A CA 1
ATOM 772 C C . THR A 1 95 ? 26.175 5.492 -38.922 1.00 82.62 95 THR A C 1
ATOM 774 O O . THR A 1 95 ? 27.312 5.610 -38.463 1.00 82.62 95 THR A O 1
ATOM 777 N N . VAL A 1 96 ? 25.114 5.205 -38.168 1.00 82.88 96 VAL A N 1
ATOM 778 C CA . VAL A 1 96 ? 25.159 4.934 -36.725 1.00 82.88 96 VAL A CA 1
ATOM 779 C C . VAL A 1 96 ? 24.555 3.557 -36.474 1.00 82.88 96 VAL A C 1
ATOM 781 O O . VAL A 1 96 ? 23.564 3.190 -37.100 1.00 82.88 96 VAL A O 1
ATOM 784 N N . GLU A 1 97 ? 25.158 2.792 -35.571 1.00 86.44 97 GLU A N 1
ATOM 785 C CA . GLU A 1 97 ? 24.663 1.480 -35.157 1.00 86.44 97 GLU A CA 1
ATOM 786 C C . GLU A 1 97 ? 24.100 1.558 -33.734 1.00 86.44 97 GLU A C 1
ATOM 788 O O . GLU A 1 97 ? 24.720 2.129 -32.834 1.00 86.44 97 GLU A O 1
ATOM 793 N N . PHE A 1 98 ? 22.915 0.976 -33.548 1.00 87.50 98 PHE A N 1
ATOM 794 C CA . PHE A 1 98 ? 22.224 0.882 -32.268 1.00 87.50 98 PHE A CA 1
ATOM 795 C C . PHE A 1 98 ? 22.154 -0.586 -31.857 1.00 87.50 98 PHE A C 1
ATOM 797 O O . PHE A 1 98 ? 21.522 -1.391 -32.536 1.00 87.50 98 PHE A O 1
ATOM 804 N N . ASN A 1 99 ? 22.782 -0.918 -30.734 1.00 89.56 99 ASN A N 1
ATOM 805 C CA . ASN A 1 99 ? 22.715 -2.241 -30.129 1.00 89.56 99 ASN A CA 1
ATOM 806 C C . ASN A 1 99 ? 21.860 -2.136 -28.868 1.00 89.56 99 ASN A C 1
ATOM 808 O O . ASN A 1 99 ? 22.277 -1.503 -27.898 1.00 89.56 99 ASN A O 1
ATOM 812 N N . ALA A 1 100 ? 20.671 -2.730 -28.887 1.00 89.75 100 ALA A N 1
ATOM 813 C CA . ALA A 1 100 ? 19.839 -2.857 -27.699 1.00 89.75 100 ALA A CA 1
ATOM 814 C C . ALA A 1 100 ? 19.919 -4.276 -27.148 1.00 89.75 100 ALA A C 1
ATOM 816 O O . ALA A 1 100 ? 19.757 -5.247 -27.886 1.00 89.75 100 ALA A O 1
ATOM 817 N N . TYR A 1 101 ? 20.135 -4.372 -25.844 1.00 90.81 101 TYR A N 1
ATOM 818 C CA . TYR A 1 101 ? 20.090 -5.621 -25.100 1.00 90.81 101 TYR A CA 1
ATOM 819 C C . TYR A 1 101 ? 18.905 -5.563 -24.145 1.00 90.81 101 TYR A C 1
ATOM 821 O O . TYR A 1 101 ? 18.731 -4.567 -23.445 1.00 90.81 101 TYR A O 1
ATOM 829 N N . ALA A 1 102 ? 18.099 -6.617 -24.152 1.00 90.88 102 ALA A N 1
ATOM 830 C CA . ALA A 1 102 ? 16.931 -6.797 -23.301 1.00 90.88 102 ALA A CA 1
ATOM 831 C C . ALA A 1 102 ? 16.698 -8.299 -23.087 1.00 90.88 102 ALA A C 1
ATOM 833 O O . ALA A 1 102 ? 17.304 -9.129 -23.776 1.00 90.88 102 ALA A O 1
ATOM 834 N N . ASP A 1 103 ? 15.799 -8.647 -22.169 1.00 90.50 103 ASP A N 1
ATOM 835 C CA . ASP A 1 103 ? 15.450 -10.043 -21.912 1.00 90.50 103 ASP A CA 1
ATOM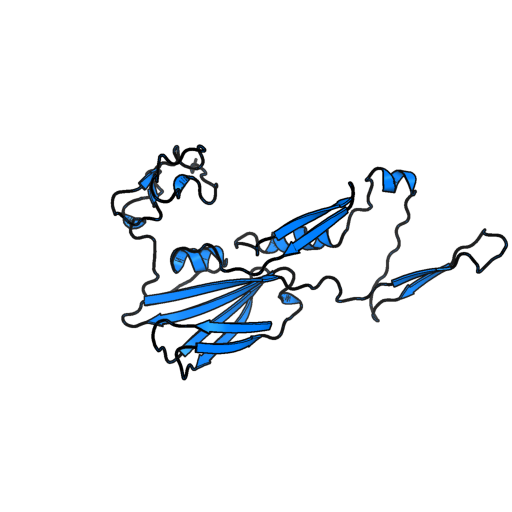 836 C C . ASP A 1 103 ? 14.833 -10.724 -23.154 1.00 90.50 103 ASP A C 1
ATOM 838 O O . ASP A 1 103 ? 14.102 -10.076 -23.918 1.00 90.50 103 ASP A O 1
ATOM 842 N N . PRO A 1 104 ? 15.072 -12.033 -23.375 1.00 89.75 104 PRO A N 1
ATOM 843 C CA . PRO A 1 104 ? 14.499 -12.767 -24.502 1.00 89.75 104 PRO A CA 1
ATOM 844 C C . PRO A 1 104 ? 12.971 -12.637 -24.574 1.00 89.75 104 PRO A C 1
ATOM 846 O O . PRO A 1 104 ? 12.277 -12.797 -23.574 1.00 89.75 104 PRO A O 1
ATOM 849 N N . GLY A 1 105 ? 12.441 -12.373 -25.772 1.00 88.06 105 GLY A N 1
ATOM 850 C CA . GLY A 1 105 ? 11.002 -12.166 -25.987 1.00 88.06 105 GLY A CA 1
ATOM 851 C C . GLY A 1 105 ? 10.510 -10.738 -25.718 1.00 88.06 105 GLY A C 1
ATOM 852 O O . GLY A 1 105 ? 9.323 -10.470 -25.887 1.00 88.06 105 GLY A O 1
ATOM 853 N N . SER A 1 106 ? 11.399 -9.814 -25.345 1.00 88.81 106 SER A N 1
ATOM 854 C CA . SER A 1 106 ? 11.069 -8.391 -25.211 1.00 88.81 106 SER A CA 1
ATOM 855 C C . SER A 1 106 ? 10.895 -7.708 -26.570 1.00 88.81 106 SER A C 1
ATOM 857 O O . SER A 1 106 ? 11.621 -7.994 -27.523 1.00 88.81 106 SER A O 1
ATOM 859 N N . TYR A 1 107 ? 9.979 -6.741 -26.636 1.00 88.31 107 TYR A N 1
ATOM 860 C CA . TYR A 1 107 ? 9.861 -5.811 -27.757 1.00 88.31 107 TYR A CA 1
ATOM 861 C C . TYR A 1 107 ? 10.581 -4.506 -27.415 1.00 88.31 107 TYR A C 1
ATOM 863 O O . TYR A 1 107 ? 10.286 -3.881 -26.397 1.00 88.31 107 TYR A O 1
ATOM 871 N N . VAL A 1 108 ? 11.519 -4.095 -28.268 1.00 87.94 108 VAL A N 1
ATOM 872 C CA . VAL A 1 108 ? 12.258 -2.840 -28.108 1.00 87.94 108 VAL A CA 1
ATOM 873 C C . VAL A 1 108 ? 11.856 -1.892 -29.228 1.00 87.94 108 VAL A C 1
ATOM 875 O O . VAL A 1 108 ? 11.986 -2.223 -30.405 1.00 87.94 108 VAL A O 1
ATOM 878 N N . ALA A 1 109 ? 11.387 -0.706 -28.850 1.00 87.25 109 ALA A N 1
ATOM 879 C CA . ALA A 1 109 ? 11.095 0.390 -29.763 1.00 87.25 109 ALA A CA 1
ATOM 880 C C . ALA A 1 109 ? 12.061 1.550 -29.519 1.00 87.25 109 ALA A C 1
ATOM 882 O O . ALA A 1 109 ? 12.471 1.804 -28.387 1.00 87.25 109 ALA A O 1
ATOM 883 N N . PHE A 1 110 ? 12.399 2.264 -30.591 1.00 84.88 110 PHE A N 1
ATOM 884 C CA . PHE A 1 110 ? 13.247 3.448 -30.535 1.00 84.88 110 PHE A CA 1
ATOM 885 C C . PHE A 1 110 ? 12.457 4.678 -30.963 1.00 84.88 110 PHE A C 1
ATOM 887 O O . PHE A 1 110 ? 11.701 4.639 -31.932 1.00 84.88 110 PHE A O 1
ATOM 894 N N . SER A 1 111 ? 12.690 5.775 -30.255 1.00 85.12 111 SER A N 1
ATOM 895 C CA . SER A 1 111 ? 12.180 7.108 -30.547 1.00 85.12 111 SER A CA 1
ATOM 896 C C . SER A 1 111 ? 13.372 8.060 -30.563 1.00 85.12 111 SER A C 1
ATOM 898 O O . SER A 1 111 ? 14.300 7.919 -29.763 1.00 85.12 111 SER A O 1
ATOM 900 N N . ALA A 1 112 ? 13.399 8.982 -31.522 1.00 82.00 112 ALA A N 1
ATOM 901 C CA . ALA A 1 112 ? 14.484 9.940 -31.678 1.00 82.00 112 ALA A CA 1
ATOM 902 C C . ALA A 1 112 ? 13.922 11.359 -31.682 1.00 82.00 112 ALA A C 1
ATOM 904 O O . ALA A 1 112 ? 12.970 11.662 -32.400 1.00 82.00 112 ALA A O 1
ATOM 905 N N . MET A 1 113 ? 14.556 12.238 -30.912 1.00 83.44 113 MET A N 1
ATOM 906 C CA . MET A 1 113 ? 14.187 13.642 -30.808 1.00 83.44 113 MET A CA 1
ATOM 907 C C . MET A 1 113 ? 15.434 14.523 -30.829 1.00 83.44 113 MET A C 1
ATOM 909 O O . MET A 1 113 ? 16.516 14.122 -30.399 1.00 83.44 113 MET A O 1
ATOM 913 N N . LEU A 1 114 ? 15.280 15.740 -31.346 1.00 87.12 114 LEU A N 1
ATOM 914 C CA . LEU A 1 114 ? 16.331 16.751 -31.326 1.00 87.12 114 LEU A CA 1
ATOM 915 C C . LEU A 1 114 ? 16.646 17.161 -29.882 1.00 87.12 114 LEU A C 1
ATOM 917 O O . LEU A 1 114 ? 15.739 17.470 -29.109 1.00 87.12 114 LEU A O 1
ATOM 921 N N . LEU A 1 115 ? 17.938 17.230 -29.547 1.00 84.50 115 LEU A N 1
ATOM 922 C CA . LEU A 1 115 ? 18.409 17.583 -28.203 1.00 84.50 115 LEU A CA 1
ATOM 923 C C . LEU A 1 115 ? 17.889 18.950 -27.728 1.00 84.50 115 LEU A C 1
ATOM 925 O O . LEU A 1 115 ? 17.591 19.100 -26.550 1.00 84.50 115 LEU A O 1
ATOM 929 N N . ASP A 1 116 ? 17.748 19.918 -28.638 1.00 86.62 116 ASP A N 1
ATOM 930 C CA . ASP A 1 116 ? 17.225 21.256 -28.320 1.00 86.62 116 ASP A CA 1
ATOM 931 C C . ASP A 1 116 ? 15.745 21.236 -27.903 1.00 86.62 116 ASP A C 1
ATOM 933 O O . ASP A 1 116 ? 15.314 22.009 -27.056 1.00 86.62 116 ASP A O 1
ATOM 937 N N . LEU A 1 117 ? 14.947 20.317 -28.455 1.00 84.12 117 LEU A N 1
ATOM 938 C CA . LEU A 1 117 ? 13.561 20.139 -28.016 1.00 84.12 117 LEU A CA 1
ATOM 939 C C . LEU A 1 117 ? 13.515 19.407 -26.668 1.00 84.12 117 LEU A C 1
ATOM 941 O O . LEU A 1 117 ? 12.745 19.793 -25.789 1.00 84.12 117 LEU A O 1
ATOM 945 N N . TYR A 1 118 ? 14.388 18.411 -26.483 1.00 80.94 118 TYR A N 1
ATOM 946 C CA . TYR A 1 118 ? 14.504 17.665 -25.228 1.00 80.94 118 TYR A CA 1
ATOM 947 C C . TYR A 1 118 ? 14.895 18.554 -24.045 1.00 80.94 118 TYR A C 1
ATOM 949 O O . TYR A 1 118 ? 14.254 18.516 -22.996 1.00 80.94 118 TYR A O 1
ATOM 957 N N . SER A 1 119 ? 15.899 19.416 -24.221 1.00 79.12 119 SER A N 1
ATOM 958 C CA . SER A 1 119 ? 16.347 20.344 -23.175 1.00 79.12 119 SER A CA 1
ATOM 959 C C . SER A 1 119 ? 15.284 21.376 -22.791 1.00 79.12 119 SER A C 1
ATOM 961 O O . SER A 1 119 ? 15.296 21.882 -21.673 1.00 79.12 119 SER A O 1
ATOM 963 N N . ARG A 1 120 ? 14.335 21.665 -23.689 1.00 81.19 120 ARG A N 1
ATOM 964 C CA . ARG A 1 120 ? 13.198 22.568 -23.451 1.00 81.19 120 ARG A CA 1
ATOM 965 C C . ARG A 1 120 ? 12.014 21.886 -22.761 1.00 81.19 120 ARG A C 1
ATOM 967 O O . ARG A 1 120 ? 10.948 22.489 -22.655 1.00 81.19 120 ARG A O 1
ATOM 974 N N . GLY A 1 121 ? 12.184 20.646 -22.303 1.00 72.56 121 GLY A N 1
ATOM 975 C CA . GLY A 1 121 ? 11.160 19.900 -21.578 1.00 72.56 121 GLY A CA 1
ATOM 976 C C . GLY A 1 121 ? 10.118 19.231 -22.475 1.00 72.56 121 GLY A C 1
ATOM 977 O O . GLY A 1 121 ? 9.144 18.686 -21.957 1.00 72.56 121 GLY A O 1
ATOM 978 N N . MET A 1 122 ? 10.307 19.221 -23.803 1.00 73.00 122 MET A N 1
ATOM 979 C CA . MET A 1 122 ? 9.558 18.286 -24.641 1.00 73.00 122 MET A CA 1
ATOM 980 C C . MET A 1 122 ? 10.129 16.894 -24.388 1.00 73.00 122 MET A C 1
ATOM 982 O O . MET A 1 122 ? 11.317 16.671 -24.576 1.00 73.00 122 MET A O 1
ATOM 986 N N . ASN A 1 123 ? 9.296 15.966 -23.934 1.00 68.88 123 ASN A N 1
ATOM 987 C CA . ASN A 1 123 ? 9.671 14.574 -23.709 1.00 68.88 123 ASN A CA 1
ATOM 988 C C . ASN A 1 123 ? 8.617 13.670 -24.366 1.00 68.88 123 ASN A C 1
ATOM 990 O O . ASN A 1 123 ? 7.438 14.025 -24.389 1.00 68.88 123 ASN A O 1
ATOM 994 N N . ASP A 1 124 ? 9.032 12.520 -24.898 1.00 63.09 124 ASP A N 1
ATOM 995 C CA . ASP A 1 124 ? 8.209 11.606 -25.703 1.00 63.09 124 ASP A CA 1
ATOM 996 C C . ASP A 1 124 ? 7.229 10.739 -24.893 1.00 63.09 124 ASP A C 1
ATOM 998 O O . ASP A 1 124 ? 6.477 9.944 -25.451 1.00 63.09 124 ASP A O 1
ATOM 1002 N N . GLY A 1 125 ? 7.132 10.985 -23.587 1.00 67.00 125 GLY A N 1
ATOM 1003 C CA . GLY A 1 125 ? 5.882 10.789 -22.861 1.00 67.00 125 GLY A CA 1
ATOM 1004 C C . GLY A 1 125 ? 5.928 9.772 -21.733 1.00 67.00 125 GLY A C 1
ATOM 1005 O O . GLY A 1 125 ? 5.089 9.890 -20.842 1.00 67.00 125 GLY A O 1
ATOM 1006 N N . ILE A 1 126 ? 6.914 8.872 -21.674 1.00 78.12 126 ILE A N 1
ATOM 1007 C CA . ILE A 1 126 ? 6.925 7.771 -20.694 1.00 78.12 126 ILE A CA 1
ATOM 1008 C C . ILE A 1 126 ? 8.250 7.748 -19.928 1.00 78.12 126 ILE A C 1
ATOM 1010 O O . ILE A 1 126 ? 9.301 7.429 -20.471 1.00 78.12 126 ILE A O 1
ATOM 1014 N N . THR A 1 127 ? 8.190 8.075 -18.639 1.00 80.44 127 THR A N 1
ATOM 1015 C CA . THR A 1 127 ? 9.307 7.925 -17.698 1.00 80.44 127 THR A CA 1
ATOM 1016 C C . THR A 1 127 ? 8.937 6.915 -16.620 1.00 80.44 127 THR A C 1
ATOM 1018 O O . THR A 1 127 ? 7.757 6.653 -16.386 1.00 80.44 127 THR A O 1
ATOM 1021 N N . GLU A 1 128 ? 9.940 6.370 -15.933 1.00 81.06 128 GLU A N 1
ATOM 1022 C CA . GLU A 1 128 ? 9.737 5.433 -14.821 1.00 81.06 128 GLU A CA 1
ATOM 1023 C C . GLU A 1 128 ? 8.769 5.995 -13.769 1.00 81.06 128 GLU A C 1
ATOM 1025 O O . GLU A 1 128 ? 7.846 5.312 -13.337 1.00 81.06 128 GLU A O 1
ATOM 1030 N N . ASN A 1 129 ? 8.914 7.275 -13.425 1.00 82.31 129 ASN A N 1
ATOM 1031 C CA . ASN A 1 129 ? 8.041 7.914 -12.446 1.00 82.31 129 ASN A CA 1
ATOM 1032 C C . ASN A 1 129 ? 6.599 8.056 -12.938 1.00 82.31 129 ASN A C 1
ATOM 1034 O O . ASN A 1 129 ? 5.684 7.811 -12.162 1.00 82.31 129 ASN A O 1
ATOM 1038 N N . LYS A 1 130 ? 6.391 8.388 -14.221 1.00 83.69 130 LYS A N 1
ATOM 1039 C CA . LYS A 1 130 ? 5.043 8.436 -14.802 1.00 83.69 130 LYS A CA 1
ATOM 1040 C C . LYS A 1 130 ? 4.381 7.063 -14.769 1.00 83.69 130 LYS A C 1
ATOM 1042 O O . LYS A 1 130 ? 3.209 6.974 -14.442 1.00 83.69 130 LYS A O 1
ATOM 1047 N N . LEU A 1 131 ? 5.131 5.996 -15.054 1.00 85.81 131 LEU A N 1
ATOM 1048 C CA . LEU A 1 131 ? 4.620 4.632 -14.922 1.00 85.81 131 LEU A CA 1
ATOM 1049 C C . LEU A 1 131 ? 4.204 4.334 -13.474 1.00 85.81 131 LEU A C 1
ATOM 1051 O O . LEU A 1 131 ? 3.146 3.753 -13.260 1.00 85.81 131 LEU A O 1
ATOM 1055 N N . ILE A 1 132 ? 5.008 4.738 -12.486 1.00 87.00 132 ILE A N 1
ATOM 1056 C CA . ILE A 1 132 ? 4.659 4.561 -11.070 1.00 87.00 132 ILE A CA 1
ATOM 1057 C C . ILE A 1 132 ? 3.397 5.356 -10.712 1.00 87.00 132 ILE A C 1
ATOM 1059 O O . ILE A 1 132 ? 2.520 4.809 -10.050 1.00 87.00 132 ILE A O 1
ATOM 1063 N N . ASP A 1 133 ? 3.278 6.610 -11.151 1.00 86.00 133 ASP A N 1
ATOM 1064 C CA . ASP A 1 133 ? 2.098 7.439 -10.882 1.00 86.00 133 ASP A CA 1
ATOM 1065 C C . ASP A 1 133 ? 0.826 6.866 -11.525 1.00 86.00 133 ASP A C 1
ATOM 1067 O O . ASP A 1 133 ? -0.214 6.805 -10.869 1.00 86.00 133 ASP A O 1
ATOM 1071 N N . GLU A 1 134 ? 0.915 6.369 -12.761 1.00 88.12 134 GLU A N 1
ATOM 1072 C CA . GLU A 1 134 ? -0.197 5.674 -13.420 1.00 88.12 134 GLU A CA 1
ATOM 1073 C C . GLU A 1 134 ? -0.560 4.377 -12.689 1.00 88.12 134 GLU A C 1
ATOM 1075 O O . GLU A 1 134 ? -1.736 4.105 -12.459 1.00 88.12 134 GLU A O 1
ATOM 1080 N N . LEU A 1 135 ? 0.425 3.585 -12.254 1.00 86.69 135 LEU A N 1
ATOM 1081 C CA . LEU A 1 135 ? 0.148 2.354 -11.513 1.00 86.69 135 LEU A CA 1
ATOM 1082 C C . LEU A 1 135 ? -0.489 2.620 -10.142 1.00 86.69 135 LEU A C 1
ATOM 1084 O O . LEU A 1 135 ? -1.356 1.859 -9.719 1.00 86.69 135 LEU A O 1
ATOM 1088 N N . LEU A 1 136 ? -0.099 3.703 -9.463 1.00 85.88 136 LEU A N 1
ATOM 1089 C CA . LEU A 1 136 ? -0.732 4.142 -8.215 1.00 85.88 136 LEU A CA 1
ATOM 1090 C C . LEU A 1 136 ? -2.207 4.520 -8.420 1.00 85.88 136 LEU A C 1
ATOM 1092 O O . LEU A 1 136 ? -3.001 4.389 -7.491 1.00 85.88 136 LEU A O 1
ATOM 1096 N N . SER A 1 137 ? -2.600 4.950 -9.623 1.00 85.56 137 SER A N 1
ATOM 1097 C CA . SER A 1 137 ? -3.995 5.298 -9.915 1.00 85.56 137 SER A CA 1
ATOM 1098 C C . SER A 1 137 ? -4.950 4.094 -9.869 1.00 85.56 137 SER A C 1
ATOM 1100 O O . SER A 1 137 ? -6.129 4.267 -9.566 1.00 85.56 137 SER A O 1
ATOM 1102 N N . TYR A 1 138 ? -4.459 2.866 -10.076 1.00 84.94 138 TYR A N 1
ATOM 1103 C CA . TYR A 1 138 ? -5.278 1.648 -9.973 1.00 84.94 138 TYR A CA 1
ATOM 1104 C C . TYR A 1 138 ? -5.615 1.250 -8.529 1.00 84.94 138 TYR A C 1
ATOM 1106 O O . TYR A 1 138 ? -6.476 0.400 -8.301 1.00 84.94 138 TYR A O 1
ATOM 1114 N N . ASP A 1 139 ? -4.946 1.862 -7.554 1.00 81.31 139 ASP A N 1
ATOM 1115 C CA . ASP A 1 139 ? -5.097 1.585 -6.124 1.00 81.31 139 ASP A CA 1
ATOM 1116 C C . ASP A 1 139 ? -5.769 2.757 -5.379 1.00 81.31 139 ASP A C 1
ATOM 1118 O O . ASP A 1 139 ? -5.708 2.863 -4.158 1.00 81.31 139 ASP A O 1
ATOM 1122 N N . GLN A 1 140 ? -6.459 3.629 -6.128 1.00 71.19 140 GLN A N 1
ATOM 1123 C CA . GLN A 1 140 ? -7.185 4.809 -5.644 1.00 71.19 140 GLN A CA 1
ATOM 1124 C C . GLN A 1 140 ? -8.101 4.633 -4.419 1.00 71.19 140 GLN A C 1
ATOM 1126 O O . GLN A 1 140 ? -8.200 5.600 -3.657 1.00 71.19 140 GLN A O 1
ATOM 1131 N N . PRO A 1 141 ? -8.815 3.505 -4.202 1.00 63.66 141 PRO A N 1
ATOM 1132 C CA . PRO A 1 141 ? -9.651 3.373 -3.009 1.00 63.66 141 PRO A CA 1
ATOM 1133 C C . PRO A 1 141 ? -8.849 3.323 -1.704 1.00 63.66 141 PRO A C 1
ATOM 1135 O O . PRO A 1 141 ? -9.451 3.433 -0.639 1.00 63.66 141 PRO A O 1
ATOM 1138 N N . ALA A 1 142 ? -7.526 3.179 -1.769 1.00 66.56 142 ALA A N 1
ATOM 1139 C CA . ALA A 1 142 ? -6.691 2.979 -0.606 1.00 66.56 142 ALA A CA 1
ATOM 1140 C C . ALA A 1 142 ? -5.540 3.980 -0.498 1.00 66.56 142 ALA A C 1
ATOM 1142 O O . ALA A 1 142 ? -5.070 4.565 -1.476 1.00 66.56 142 ALA A O 1
ATOM 1143 N N . ASN A 1 143 ? -5.065 4.164 0.731 1.00 70.12 143 ASN A N 1
ATOM 1144 C CA . ASN A 1 143 ? -3.951 5.057 1.004 1.00 70.12 143 ASN A CA 1
ATOM 1145 C C . ASN A 1 143 ? -2.633 4.438 0.527 1.00 70.12 143 ASN A C 1
ATOM 1147 O O . ASN A 1 143 ? -2.292 3.295 0.844 1.00 70.12 143 ASN A O 1
ATOM 1151 N N . SER A 1 144 ? -1.858 5.218 -0.224 1.00 70.00 144 SER A N 1
ATOM 1152 C CA . SER A 1 144 ? -0.519 4.822 -0.655 1.00 70.00 144 SER A CA 1
ATOM 1153 C C . SER A 1 144 ? 0.523 5.075 0.435 1.00 70.00 144 SER A C 1
ATOM 1155 O O . SER A 1 144 ? 0.365 5.966 1.268 1.00 70.00 144 SER A O 1
ATOM 1157 N N . SER A 1 145 ? 1.654 4.372 0.359 1.00 75.56 145 SER A N 1
ATOM 1158 C CA . SER A 1 145 ? 2.844 4.676 1.162 1.00 75.56 145 SER A CA 1
ATOM 1159 C C . SER A 1 145 ? 3.283 6.139 1.012 1.00 75.56 145 SER A C 1
ATOM 1161 O O . SER A 1 145 ? 3.193 6.699 -0.086 1.00 75.56 145 SER A O 1
ATOM 1163 N N . PHE A 1 146 ? 3.839 6.733 2.070 1.00 81.94 146 PHE A N 1
ATOM 1164 C CA . PHE A 1 146 ? 4.365 8.096 2.018 1.00 81.94 146 PHE A CA 1
ATOM 1165 C C . PHE A 1 146 ? 5.462 8.213 0.949 1.00 81.94 146 PHE A C 1
ATOM 1167 O O . PHE A 1 146 ? 6.399 7.410 0.908 1.00 81.94 146 PHE A O 1
ATOM 1174 N N . LYS A 1 147 ? 5.352 9.216 0.071 1.00 86.75 147 LYS A N 1
ATOM 1175 C CA . LYS A 1 147 ? 6.326 9.476 -0.996 1.00 86.75 147 LYS A CA 1
ATOM 1176 C C . LYS A 1 147 ? 6.851 10.902 -0.919 1.00 86.75 147 LYS A C 1
ATOM 1178 O O . LYS A 1 147 ? 6.083 11.847 -0.767 1.00 86.75 147 LYS A O 1
ATOM 1183 N N . HIS A 1 148 ? 8.161 11.056 -1.065 1.00 87.00 148 HIS A N 1
ATOM 1184 C CA . HIS A 1 148 ? 8.814 12.352 -1.204 1.00 87.00 148 HIS A CA 1
ATOM 1185 C C . HIS A 1 148 ? 9.353 12.515 -2.622 1.00 87.00 148 HIS A C 1
ATOM 1187 O O . HIS A 1 148 ? 10.034 11.628 -3.140 1.00 87.00 148 HIS A O 1
ATOM 1193 N N . LEU A 1 149 ? 9.054 13.655 -3.240 1.00 88.06 149 LEU A N 1
ATOM 1194 C CA . LEU A 1 149 ? 9.541 14.010 -4.566 1.00 88.06 149 LEU A CA 1
ATOM 1195 C C . LEU A 1 149 ? 10.849 14.798 -4.441 1.00 88.06 149 LEU A C 1
ATOM 1197 O O . LEU A 1 149 ? 10.842 15.976 -4.092 1.00 88.06 149 LEU A O 1
ATOM 1201 N N . TRP A 1 150 ? 11.962 14.157 -4.776 1.00 85.75 150 TRP A N 1
ATOM 1202 C CA . TRP A 1 150 ? 13.260 14.805 -4.926 1.00 85.75 150 TRP A CA 1
ATOM 1203 C C . TRP A 1 150 ? 13.397 15.357 -6.344 1.00 85.75 150 TRP A C 1
ATOM 1205 O O . TRP A 1 150 ? 13.328 14.602 -7.308 1.00 85.75 150 TRP A O 1
ATOM 1215 N N . ARG A 1 151 ? 13.607 16.666 -6.502 1.00 82.69 151 ARG A N 1
ATOM 1216 C CA . ARG A 1 151 ? 13.954 17.251 -7.809 1.00 82.69 151 ARG A CA 1
ATOM 1217 C C . ARG A 1 151 ? 15.465 17.209 -7.992 1.00 82.69 151 ARG A C 1
ATOM 1219 O O . ARG A 1 151 ? 16.189 17.814 -7.207 1.00 82.69 151 ARG A O 1
ATOM 1226 N N . VAL A 1 152 ? 15.922 16.484 -9.010 1.00 80.31 152 VAL A N 1
ATOM 1227 C CA . VAL A 1 152 ? 17.347 16.369 -9.360 1.00 80.31 152 VAL A CA 1
ATOM 1228 C C . VAL A 1 152 ? 17.732 17.462 -10.360 1.00 80.31 152 VAL A C 1
ATOM 1230 O O . VAL A 1 152 ? 18.821 18.022 -10.275 1.00 80.31 152 VAL A O 1
ATOM 1233 N N . SER A 1 153 ? 16.823 17.810 -11.275 1.00 77.75 153 SER A N 1
ATOM 1234 C CA . SER A 1 153 ? 16.969 18.922 -12.220 1.00 77.75 153 SER A CA 1
ATOM 1235 C C . SER A 1 153 ? 15.614 19.581 -12.512 1.00 77.75 153 SER A C 1
ATOM 1237 O O . SER A 1 153 ? 14.580 19.117 -12.030 1.00 77.75 153 SER A O 1
ATOM 1239 N N . ASP A 1 154 ? 15.595 20.632 -13.338 1.00 71.50 154 ASP A N 1
ATOM 1240 C CA . ASP A 1 154 ? 14.348 21.275 -13.796 1.00 71.50 154 ASP A CA 1
ATOM 1241 C C . ASP A 1 154 ? 13.420 20.322 -14.568 1.00 71.50 154 ASP A C 1
ATOM 1243 O O . ASP A 1 154 ? 12.215 20.555 -14.651 1.00 71.50 154 ASP A O 1
ATOM 1247 N N . THR A 1 155 ? 13.967 19.237 -15.123 1.00 69.44 155 THR A N 1
ATOM 1248 C CA . THR A 1 155 ? 13.216 18.273 -15.946 1.00 69.44 155 THR A CA 1
ATOM 1249 C C . THR A 1 155 ? 13.100 16.892 -15.307 1.00 69.44 155 THR A C 1
ATOM 1251 O O . THR A 1 155 ? 12.244 16.104 -15.709 1.00 69.44 155 THR A O 1
ATOM 1254 N N . GLU A 1 156 ? 13.918 16.599 -14.294 1.00 72.56 156 GLU A N 1
ATOM 1255 C CA . GLU A 1 156 ? 14.025 15.277 -13.686 1.00 72.56 156 GLU A CA 1
ATOM 1256 C C . GLU A 1 156 ? 13.718 15.323 -12.190 1.00 72.56 156 GLU A C 1
ATOM 1258 O O . GLU A 1 156 ? 14.309 16.075 -11.409 1.00 72.56 156 GLU A O 1
ATOM 1263 N N . TYR A 1 157 ? 12.791 14.465 -11.789 1.00 80.12 157 TYR A N 1
ATOM 1264 C CA . TYR A 1 157 ? 12.431 14.222 -10.404 1.00 80.12 157 TYR A CA 1
ATOM 1265 C C . TYR A 1 157 ? 12.578 12.736 -10.095 1.00 80.12 157 TYR A C 1
ATOM 1267 O O . TYR A 1 157 ? 12.609 11.905 -10.996 1.00 80.12 157 TYR A O 1
ATOM 1275 N N . GLN A 1 158 ? 12.668 12.398 -8.819 1.00 82.88 158 GLN A N 1
ATOM 1276 C CA . GLN A 1 158 ? 12.788 11.038 -8.327 1.00 82.88 158 GLN A CA 1
ATOM 1277 C C . GLN A 1 158 ? 11.908 10.880 -7.091 1.00 82.88 158 GLN A C 1
ATOM 1279 O O . GLN A 1 158 ? 11.899 11.740 -6.209 1.00 82.88 158 GLN A O 1
ATOM 1284 N N . TYR A 1 159 ? 11.175 9.772 -7.014 1.00 85.38 159 TYR A N 1
ATOM 1285 C CA . TYR A 1 159 ? 10.422 9.428 -5.816 1.00 85.38 159 TYR A CA 1
ATOM 1286 C C . TYR A 1 159 ? 11.279 8.641 -4.827 1.00 85.38 159 TYR A C 1
ATOM 1288 O O . TYR A 1 159 ? 11.935 7.662 -5.186 1.00 85.38 159 TYR A O 1
ATOM 1296 N N . THR A 1 160 ? 11.205 9.040 -3.562 1.00 87.00 160 THR A N 1
ATOM 1297 C CA . THR A 1 160 ? 11.653 8.237 -2.425 1.00 87.00 160 THR A CA 1
ATOM 1298 C C . THR A 1 160 ? 10.423 7.807 -1.644 1.00 87.00 160 THR A C 1
ATOM 1300 O O . THR A 1 160 ? 9.680 8.651 -1.143 1.00 87.00 160 THR A O 1
ATOM 1303 N N . PHE A 1 161 ? 10.204 6.498 -1.558 1.00 87.94 161 PHE A N 1
ATOM 1304 C CA . PHE A 1 161 ? 9.073 5.914 -0.845 1.00 87.94 161 PHE A CA 1
ATOM 1305 C C . PHE A 1 161 ? 9.480 5.484 0.560 1.00 87.94 161 PHE A C 1
ATOM 1307 O O . PHE A 1 161 ? 10.564 4.934 0.763 1.00 87.94 161 PHE A O 1
ATOM 1314 N N . PHE A 1 162 ? 8.583 5.697 1.512 1.00 88.25 162 PHE A N 1
ATOM 1315 C CA . PHE A 1 162 ? 8.746 5.312 2.904 1.00 88.25 162 PHE A CA 1
ATOM 1316 C C . PHE A 1 162 ? 7.668 4.302 3.277 1.00 88.25 162 PHE A C 1
ATOM 1318 O O . PHE A 1 162 ? 6.497 4.470 2.945 1.00 88.25 162 PHE A O 1
ATOM 1325 N N . HIS A 1 163 ? 8.077 3.242 3.964 1.00 88.50 163 HIS A N 1
ATOM 1326 C CA . HIS A 1 163 ? 7.150 2.303 4.582 1.00 88.50 163 HIS A CA 1
ATOM 1327 C C . HIS A 1 163 ? 6.542 2.938 5.832 1.00 88.50 163 HIS A C 1
ATOM 1329 O O . HIS A 1 163 ? 7.230 3.645 6.570 1.00 88.50 163 HIS A O 1
ATOM 1335 N N . GLY A 1 164 ? 5.265 2.673 6.070 1.00 86.94 164 GLY A N 1
ATOM 1336 C CA . GLY A 1 164 ? 4.555 3.235 7.209 1.00 86.94 164 GLY A CA 1
ATOM 1337 C C . GLY A 1 164 ? 3.241 2.522 7.467 1.00 86.94 164 GLY A C 1
ATOM 1338 O O . GLY A 1 164 ? 2.694 1.863 6.579 1.00 86.94 164 GLY A O 1
ATOM 1339 N N . SER A 1 165 ? 2.768 2.652 8.700 1.00 86.75 165 SER A N 1
ATOM 1340 C CA . SER A 1 165 ? 1.417 2.249 9.069 1.00 86.75 165 SER A CA 1
ATOM 1341 C C . SER A 1 165 ? 0.386 3.120 8.360 1.00 86.75 165 SER A C 1
ATOM 1343 O O . SER A 1 165 ? 0.681 4.247 7.948 1.00 86.75 165 SER A O 1
ATOM 1345 N N . ASP A 1 166 ? -0.812 2.578 8.201 1.00 83.88 166 ASP A N 1
ATOM 1346 C CA . ASP A 1 166 ? -1.944 3.339 7.689 1.00 83.88 166 ASP A CA 1
ATOM 1347 C C . ASP A 1 166 ? -2.461 4.350 8.727 1.00 83.88 166 ASP A C 1
ATOM 1349 O O . ASP A 1 166 ? -2.125 4.298 9.910 1.00 83.88 166 ASP A O 1
ATOM 1353 N N . TYR A 1 167 ? -3.293 5.279 8.269 1.00 78.81 167 TYR A N 1
ATOM 1354 C CA . TYR A 1 167 ? -3.896 6.347 9.070 1.00 78.81 167 TYR A CA 1
ATOM 1355 C C . TYR A 1 167 ? -5.275 5.965 9.630 1.00 78.81 167 TYR A C 1
ATOM 1357 O O . TYR A 1 167 ? -6.044 6.842 10.021 1.00 78.81 167 TYR A O 1
ATOM 1365 N N . GLY A 1 168 ? -5.619 4.675 9.610 1.00 82.75 168 GLY A N 1
ATOM 1366 C CA . GLY A 1 168 ? -6.854 4.169 10.198 1.00 82.75 168 GLY A CA 1
ATOM 1367 C C . GLY A 1 168 ? -6.841 4.337 11.716 1.00 82.75 168 GLY A C 1
ATOM 1368 O O . GLY A 1 168 ? -5.845 4.036 12.370 1.00 82.75 168 GLY A O 1
ATOM 1369 N N . ILE A 1 169 ? -7.939 4.851 12.264 1.00 84.31 169 ILE A N 1
ATOM 1370 C CA . ILE A 1 169 ? -8.074 5.151 13.699 1.00 84.31 169 ILE A CA 1
ATOM 1371 C C . ILE A 1 169 ? -8.710 3.975 14.440 1.00 84.31 169 ILE A C 1
ATOM 1373 O O . ILE A 1 169 ? -8.299 3.643 15.546 1.00 84.31 169 ILE A O 1
ATOM 1377 N N . ASP A 1 170 ? -9.651 3.301 13.781 1.00 87.38 170 ASP A N 1
ATOM 1378 C CA . ASP A 1 170 ? -10.384 2.144 14.294 1.00 87.38 170 ASP A CA 1
ATOM 1379 C C . ASP A 1 170 ? -10.363 1.018 13.267 1.00 87.38 170 ASP A C 1
ATOM 1381 O O . ASP A 1 170 ? -10.113 1.260 12.086 1.00 87.38 170 ASP A O 1
ATOM 1385 N N . GLY A 1 171 ? -10.739 -0.196 13.670 1.00 88.50 171 GLY A N 1
ATOM 1386 C CA . GLY A 1 171 ? -10.763 -1.361 12.789 1.00 88.50 171 GLY A CA 1
ATOM 1387 C C . GLY A 1 171 ? -11.473 -1.083 11.464 1.00 88.50 171 GLY A C 1
ATOM 1388 O O . GLY A 1 171 ? -10.892 -1.269 10.397 1.00 88.50 171 GLY A O 1
ATOM 1389 N N . ASN A 1 172 ? -12.691 -0.535 11.502 1.00 89.12 172 ASN A N 1
ATOM 1390 C CA . ASN A 1 172 ? -13.459 -0.252 10.285 1.00 89.12 172 ASN A CA 1
ATOM 1391 C C . ASN A 1 172 ? -12.758 0.755 9.356 1.00 89.12 172 ASN A C 1
ATOM 1393 O O . ASN A 1 172 ? -12.736 0.574 8.136 1.00 89.12 172 ASN A O 1
ATOM 1397 N N . THR A 1 173 ? -12.177 1.821 9.917 1.00 87.25 173 THR A N 1
ATOM 1398 C CA . THR A 1 173 ? -11.490 2.839 9.110 1.00 87.25 173 THR A CA 1
ATOM 1399 C C . THR A 1 173 ? -10.187 2.299 8.542 1.00 87.25 173 THR A C 1
ATOM 1401 O O . THR A 1 173 ? -9.940 2.536 7.365 1.00 87.25 173 THR A O 1
ATOM 1404 N N . THR A 1 174 ? -9.445 1.494 9.305 1.00 90.50 174 THR A N 1
ATOM 1405 C CA . THR A 1 174 ? -8.221 0.803 8.876 1.00 90.50 174 THR A CA 1
ATOM 1406 C C . THR A 1 174 ? -8.473 -0.150 7.706 1.00 90.50 174 THR A C 1
ATOM 1408 O O . THR A 1 174 ? -7.718 -0.174 6.736 1.00 90.50 174 THR A O 1
ATOM 1411 N N . PHE A 1 175 ? -9.559 -0.923 7.733 1.00 90.94 175 PHE A N 1
ATOM 1412 C CA . PHE A 1 175 ? -9.898 -1.792 6.603 1.00 90.94 175 PHE A CA 1
ATOM 1413 C C . PHE A 1 175 ? -10.355 -1.007 5.371 1.00 90.94 175 PHE A C 1
ATOM 1415 O O . PHE A 1 175 ? -9.973 -1.340 4.245 1.00 90.94 175 PHE A O 1
ATOM 1422 N N . LYS A 1 176 ? -11.113 0.075 5.581 1.00 88.12 176 LYS A N 1
ATOM 1423 C CA . LYS A 1 176 ? -11.551 0.972 4.508 1.00 88.12 176 LYS A CA 1
ATOM 1424 C C . LYS A 1 176 ? -10.371 1.685 3.844 1.00 88.12 176 LYS A C 1
ATOM 1426 O O . LYS A 1 176 ? -10.325 1.746 2.619 1.00 88.12 176 LYS A O 1
ATOM 1431 N N . SER A 1 177 ? -9.420 2.204 4.620 1.00 86.81 177 SER A N 1
ATOM 1432 C CA . SER A 1 177 ? -8.209 2.861 4.109 1.00 86.81 177 SER A CA 1
ATOM 1433 C C . SER A 1 177 ? -7.253 1.877 3.434 1.00 86.81 177 SER A C 1
ATOM 1435 O O . SER A 1 177 ? -6.562 2.248 2.485 1.00 86.81 177 SER A O 1
ATOM 1437 N N . ALA A 1 178 ? -7.311 0.600 3.820 1.00 88.44 178 ALA A N 1
ATOM 1438 C CA . ALA A 1 178 ? -6.676 -0.502 3.111 1.00 88.44 178 ALA A CA 1
ATOM 1439 C C . ALA A 1 178 ? -7.448 -0.979 1.863 1.00 88.44 178 ALA A C 1
ATOM 1441 O O . ALA A 1 178 ? -7.012 -1.935 1.220 1.00 88.44 178 ALA A O 1
ATOM 1442 N N . GLY A 1 179 ? -8.560 -0.341 1.483 1.00 88.31 179 GLY A N 1
ATOM 1443 C CA . GLY A 1 179 ? -9.318 -0.651 0.266 1.00 88.31 179 GLY A CA 1
ATOM 1444 C C . GLY A 1 179 ? -10.075 -1.980 0.300 1.00 88.31 179 GLY A C 1
ATOM 1445 O O . GLY A 1 179 ? -10.356 -2.538 -0.760 1.00 88.31 179 GLY A O 1
ATOM 1446 N N . ILE A 1 180 ? -10.387 -2.506 1.489 1.00 88.31 180 ILE A N 1
ATOM 1447 C CA . ILE A 1 180 ? -11.120 -3.766 1.665 1.00 88.31 180 ILE A CA 1
ATOM 1448 C C . ILE A 1 180 ? -12.471 -3.507 2.324 1.00 88.31 180 ILE A C 1
ATOM 1450 O O . ILE A 1 180 ? -12.639 -2.603 3.140 1.00 88.31 180 ILE A O 1
ATOM 1454 N N . ILE A 1 181 ? -13.446 -4.340 1.967 1.00 89.88 181 ILE A N 1
ATOM 1455 C CA . ILE A 1 181 ? -14.759 -4.392 2.604 1.00 89.88 181 ILE A CA 1
ATOM 1456 C C . ILE A 1 181 ? -14.808 -5.625 3.499 1.00 89.88 181 ILE A C 1
ATOM 1458 O O . ILE A 1 181 ? -14.435 -6.719 3.075 1.00 89.88 181 ILE A O 1
ATOM 1462 N N . ILE A 1 182 ? -15.312 -5.451 4.717 1.00 90.50 182 ILE A N 1
ATOM 1463 C CA . ILE A 1 182 ? -15.514 -6.545 5.664 1.00 90.50 182 ILE A CA 1
ATOM 1464 C C . ILE A 1 182 ? -16.990 -6.815 5.852 1.00 90.50 182 ILE A C 1
ATOM 1466 O O . ILE A 1 182 ? -17.798 -5.900 6.000 1.00 90.50 182 ILE A O 1
ATOM 1470 N N . ILE A 1 183 ? -17.309 -8.103 5.885 1.00 92.12 183 ILE A N 1
ATOM 1471 C CA . ILE A 1 183 ? -18.610 -8.627 6.264 1.00 92.12 183 ILE A CA 1
ATOM 1472 C C . ILE A 1 183 ? -18.344 -9.617 7.388 1.00 92.12 183 ILE A C 1
ATOM 1474 O O . ILE A 1 183 ? -17.639 -10.605 7.193 1.00 92.12 183 ILE A O 1
ATOM 1478 N N . THR A 1 184 ? -18.864 -9.322 8.570 1.00 91.12 184 THR A N 1
ATOM 1479 C CA . THR A 1 184 ? -18.650 -10.127 9.769 1.00 91.12 184 THR A CA 1
ATOM 1480 C C . THR A 1 184 ? -19.848 -9.988 10.700 1.00 91.12 184 THR A C 1
ATOM 1482 O O . THR A 1 184 ? -20.585 -9.004 10.635 1.00 91.12 184 THR A O 1
ATOM 1485 N N . ASP A 1 185 ? -20.056 -11.016 11.506 1.00 91.19 185 ASP A N 1
ATOM 1486 C CA . ASP A 1 185 ? -20.935 -11.056 12.671 1.00 91.19 185 ASP A CA 1
ATOM 1487 C C . ASP A 1 185 ? -20.270 -10.494 13.937 1.00 91.19 185 ASP A C 1
ATOM 1489 O O . ASP A 1 185 ? -20.977 -10.116 14.865 1.00 91.19 185 ASP A O 1
ATOM 1493 N N . ALA A 1 186 ? -18.938 -10.407 13.952 1.00 89.44 186 ALA A N 1
ATOM 1494 C CA . ALA A 1 186 ? -18.162 -9.847 15.047 1.00 89.44 186 ALA A CA 1
ATOM 1495 C C . ALA A 1 186 ? -18.246 -8.312 15.093 1.00 89.44 186 ALA A C 1
ATOM 1497 O O . ALA A 1 186 ? -18.483 -7.639 14.084 1.00 89.44 186 ALA A O 1
ATOM 1498 N N . ASP A 1 187 ? -17.996 -7.749 16.270 1.00 89.31 187 ASP A N 1
ATOM 1499 C CA . ASP A 1 187 ? -17.927 -6.312 16.462 1.00 89.31 187 ASP A CA 1
ATOM 1500 C C . ASP A 1 187 ? -16.621 -5.753 15.881 1.00 89.31 187 ASP A C 1
ATOM 1502 O O . ASP A 1 187 ? -15.505 -6.195 16.184 1.00 89.31 187 ASP A O 1
ATOM 1506 N N . VAL A 1 188 ? -16.770 -4.764 15.005 1.00 90.94 188 VAL A N 1
ATOM 1507 C CA . VAL A 1 188 ? -15.653 -4.044 14.399 1.00 90.94 188 VAL A CA 1
ATOM 1508 C C . VAL A 1 188 ? -15.633 -2.669 15.019 1.00 90.94 188 VAL A C 1
ATOM 1510 O O . VAL A 1 188 ? -16.590 -1.910 14.865 1.00 90.94 188 VAL A O 1
ATOM 1513 N N . THR A 1 189 ? -14.509 -2.325 15.643 1.00 87.19 189 THR A N 1
ATOM 1514 C CA . THR A 1 189 ? -14.332 -1.016 16.265 1.00 87.19 189 THR A CA 1
ATOM 1515 C C . THR A 1 189 ? -14.580 0.112 15.259 1.00 87.19 189 THR A C 1
ATOM 1517 O O . THR A 1 189 ? -14.133 0.086 14.102 1.00 87.19 189 THR A O 1
ATOM 1520 N N . ARG A 1 190 ? -15.355 1.095 15.714 1.00 85.81 190 ARG A N 1
ATOM 1521 C CA . ARG A 1 190 ? -15.763 2.304 14.998 1.00 85.81 190 ARG A CA 1
ATOM 1522 C C . ARG A 1 190 ? -15.614 3.491 15.936 1.00 85.81 190 ARG A C 1
ATOM 1524 O O . ARG A 1 190 ? -15.658 3.315 17.154 1.00 85.81 190 ARG A O 1
ATOM 1531 N N . LEU A 1 191 ? -15.542 4.686 15.357 1.00 81.62 191 LEU A N 1
ATOM 1532 C CA . LEU A 1 191 ? -15.549 5.926 16.117 1.00 81.62 191 LEU A CA 1
ATOM 1533 C C . LEU A 1 191 ? -16.812 5.941 16.994 1.00 81.62 191 LEU A C 1
ATOM 1535 O O . LEU A 1 191 ? -17.915 5.797 16.458 1.00 81.62 191 LEU A O 1
ATOM 1539 N N . PRO A 1 192 ? -16.697 6.132 18.316 1.00 73.44 192 PRO A N 1
ATOM 1540 C CA . PRO A 1 192 ? -17.841 6.032 19.226 1.00 73.44 192 PRO A CA 1
ATOM 1541 C C . PRO A 1 192 ? -18.924 7.083 18.927 1.00 73.44 192 PRO A C 1
ATOM 1543 O O . PRO A 1 192 ? -20.110 6.817 19.089 1.00 73.44 192 PRO A O 1
ATOM 1546 N N . ASN A 1 193 ? -18.543 8.242 18.382 1.00 76.69 193 ASN A N 1
ATOM 1547 C CA . ASN A 1 193 ? -19.475 9.306 17.993 1.00 76.69 193 ASN A CA 1
ATOM 1548 C C . ASN A 1 193 ? -20.159 9.046 16.639 1.00 76.69 193 ASN A C 1
ATOM 1550 O O . ASN A 1 193 ? -20.982 9.840 16.193 1.00 76.69 193 ASN A O 1
ATOM 1554 N N . GLN A 1 194 ? -19.815 7.968 15.929 1.00 75.94 194 GLN A N 1
ATOM 1555 C CA . GLN A 1 194 ? -20.342 7.720 14.587 1.00 75.94 194 GLN A CA 1
ATOM 1556 C C . GLN A 1 194 ? -21.859 7.471 14.585 1.00 75.94 194 GLN A C 1
ATOM 1558 O O . GLN A 1 194 ? -22.517 7.758 13.589 1.00 75.94 194 GLN A O 1
ATOM 1563 N N . GLU A 1 195 ? -22.423 6.962 15.684 1.00 77.31 195 GLU A N 1
ATOM 1564 C CA . GLU A 1 195 ? -23.872 6.755 15.813 1.00 77.31 195 GLU A CA 1
ATOM 1565 C C . GLU A 1 195 ? -24.633 8.041 16.164 1.00 77.31 195 GLU A C 1
ATOM 1567 O O . GLU A 1 195 ? -25.780 8.213 15.749 1.00 77.31 195 GLU A O 1
ATOM 1572 N N . SER A 1 196 ? -24.008 8.963 16.905 1.00 80.19 196 SER A N 1
ATOM 1573 C CA . SER A 1 196 ? -24.609 10.253 17.264 1.00 80.19 196 SER A CA 1
ATOM 1574 C C . SER A 1 196 ? -24.467 11.293 16.145 1.00 80.19 196 SER A C 1
ATOM 1576 O O . SER A 1 196 ? -25.359 12.125 15.947 1.00 80.19 196 SER A O 1
ATOM 1578 N N . CYS A 1 197 ? -23.379 11.234 15.375 1.00 81.81 197 CYS A N 1
ATOM 1579 C CA . CYS A 1 197 ? -23.094 12.129 14.259 1.00 81.81 197 CYS A CA 1
ATOM 1580 C C . CYS A 1 197 ? -23.578 11.527 12.929 1.00 81.81 197 CYS A C 1
ATOM 1582 O O . CYS A 1 197 ? -22.808 10.914 12.188 1.00 81.81 197 CYS A O 1
ATOM 1584 N N . ASN A 1 198 ? -24.860 11.725 12.607 1.00 82.94 198 ASN A N 1
ATOM 1585 C CA . ASN A 1 198 ? -25.426 11.267 11.339 1.00 82.94 198 ASN A CA 1
ATOM 1586 C C . ASN A 1 198 ? -24.941 12.114 10.144 1.00 82.94 198 ASN A C 1
ATOM 1588 O O . ASN A 1 198 ? -25.241 13.312 10.088 1.00 82.94 198 ASN A O 1
ATOM 1592 N N . PRO A 1 199 ? -24.337 11.494 9.108 1.00 80.62 199 PRO A N 1
ATOM 1593 C CA . PRO A 1 199 ? -23.917 12.209 7.900 1.00 80.62 199 PRO A CA 1
ATOM 1594 C C . PRO A 1 199 ? -25.077 12.852 7.127 1.00 80.62 199 PRO A C 1
ATOM 1596 O O . PRO A 1 199 ? -24.880 13.846 6.436 1.00 80.62 199 PRO A O 1
ATOM 1599 N N . LEU A 1 200 ? -26.293 12.303 7.250 1.00 83.19 200 LEU A N 1
ATOM 1600 C CA . LEU A 1 200 ? -27.503 12.847 6.618 1.00 83.19 200 LEU A CA 1
ATOM 1601 C C . LEU A 1 200 ? -27.912 14.206 7.197 1.00 83.19 200 LEU A C 1
ATOM 1603 O O . LEU A 1 200 ? -28.453 15.036 6.474 1.00 83.19 200 LEU A O 1
ATOM 1607 N N . ASP A 1 201 ? -27.606 14.447 8.473 1.00 83.62 201 ASP A N 1
ATOM 1608 C CA . ASP A 1 201 ? -27.846 15.728 9.142 1.00 83.62 201 ASP A CA 1
ATOM 1609 C C . ASP A 1 201 ? -26.681 16.713 8.923 1.00 83.62 201 ASP A C 1
ATOM 1611 O O . ASP A 1 201 ? -26.618 17.762 9.566 1.00 83.62 201 ASP A O 1
ATOM 1615 N N . GLY A 1 202 ? -25.727 16.366 8.047 1.00 84.12 202 GLY A N 1
ATOM 1616 C CA . GLY A 1 202 ? -24.529 17.159 7.781 1.00 84.12 202 GLY A CA 1
ATOM 1617 C C . GLY A 1 202 ? -23.536 17.178 8.943 1.00 84.12 202 GLY A C 1
ATOM 1618 O O . GLY A 1 202 ? -22.751 18.121 9.036 1.00 84.12 202 GLY A O 1
ATOM 1619 N N . LYS A 1 203 ? -23.581 16.175 9.832 1.00 85.75 203 LYS A N 1
ATOM 1620 C CA . LYS A 1 203 ? -22.701 16.043 11.000 1.00 85.75 203 LYS A CA 1
ATOM 1621 C C . LYS A 1 203 ? -21.731 14.880 10.828 1.00 85.75 203 LYS A C 1
ATOM 1623 O O . LYS A 1 203 ? -22.132 13.789 10.430 1.00 85.75 203 LYS A O 1
ATOM 1628 N N . PHE A 1 204 ? -20.477 15.101 11.196 1.00 85.75 204 PHE A N 1
ATOM 1629 C CA . PHE A 1 204 ? -19.400 14.120 11.120 1.00 85.75 204 PHE A CA 1
ATOM 1630 C C . PHE A 1 204 ? -18.703 13.969 12.481 1.00 85.75 204 PHE A C 1
ATOM 1632 O O . PHE A 1 204 ? -18.647 14.937 13.242 1.00 85.75 204 PHE A O 1
ATOM 1639 N N . PRO A 1 205 ? -18.206 12.766 12.819 1.00 86.19 205 PRO A N 1
ATOM 1640 C CA . PRO A 1 205 ? -17.601 12.497 14.122 1.00 86.19 205 PRO A CA 1
ATOM 1641 C C . PRO A 1 205 ? -16.163 13.024 14.232 1.00 86.19 205 PRO A C 1
ATOM 1643 O O . PRO A 1 205 ? -15.367 12.833 13.313 1.00 86.19 205 PRO A O 1
ATOM 1646 N N . CYS A 1 206 ? -15.814 13.618 15.379 1.00 85.88 206 CYS A N 1
ATOM 1647 C CA . CYS A 1 206 ? -14.421 13.891 15.756 1.00 85.88 206 CYS A CA 1
ATOM 1648 C C . CYS A 1 206 ? -13.675 12.602 16.172 1.00 85.88 206 CYS A C 1
ATOM 1650 O O . CYS A 1 206 ? -14.297 11.567 16.423 1.00 85.88 206 CYS A O 1
ATOM 1652 N N . PHE A 1 207 ? -12.338 12.656 16.254 1.00 81.94 207 PHE A N 1
ATOM 1653 C CA . PHE A 1 207 ? -11.507 11.508 16.658 1.00 81.94 207 PHE A CA 1
ATOM 1654 C C . PHE A 1 207 ? -11.510 11.267 18.172 1.00 81.94 207 PHE A C 1
ATOM 1656 O O . PHE A 1 207 ? -11.525 10.118 18.613 1.00 81.94 207 PHE A O 1
ATOM 1663 N N . SER A 1 208 ? -11.538 12.330 18.977 1.00 73.38 208 SER A N 1
ATOM 1664 C CA . SER A 1 208 ? -11.821 12.269 20.406 1.00 73.38 208 SER A CA 1
ATOM 1665 C C . SER A 1 208 ? -13.286 11.906 20.552 1.00 73.38 208 SER A C 1
ATOM 1667 O O . SER A 1 208 ? -14.192 12.705 20.325 1.00 73.38 208 SER A O 1
ATOM 1669 N N . GLY A 1 209 ? -13.508 10.645 20.890 1.00 60.81 209 GLY A N 1
ATOM 1670 C CA . GLY A 1 209 ? -14.807 10.009 21.030 1.00 60.81 209 GLY A CA 1
ATOM 1671 C C . GLY A 1 209 ? -15.677 10.501 22.187 1.00 60.81 209 GLY A C 1
ATOM 1672 O O . GLY A 1 209 ? -16.266 9.684 22.891 1.00 60.81 209 GLY A O 1
ATOM 1673 N N . VAL A 1 210 ? -15.722 11.808 22.450 1.00 67.69 210 VAL A N 1
ATOM 1674 C CA . VAL A 1 210 ? -16.675 12.396 23.395 1.00 67.69 210 VAL A CA 1
ATOM 1675 C C . VAL A 1 210 ? -18.018 12.475 22.683 1.00 67.69 210 VAL A C 1
ATOM 1677 O O . VAL A 1 210 ? -18.144 13.259 21.751 1.00 67.69 210 VAL A O 1
ATOM 1680 N N . GLU A 1 211 ? -19.007 11.696 23.129 1.00 60.16 211 GLU A N 1
ATOM 1681 C CA . GLU A 1 211 ? -20.283 11.380 22.442 1.00 60.16 211 GLU A CA 1
ATOM 1682 C C . GLU A 1 211 ? -21.049 12.566 21.808 1.00 60.16 211 GLU A C 1
ATOM 1684 O O . GLU A 1 211 ? -21.901 12.365 20.938 1.00 60.16 211 GLU A O 1
ATOM 1689 N N . THR A 1 212 ? -20.762 13.802 22.225 1.00 66.50 212 THR A N 1
ATOM 1690 C CA . THR A 1 212 ? -21.400 15.043 21.759 1.00 66.50 212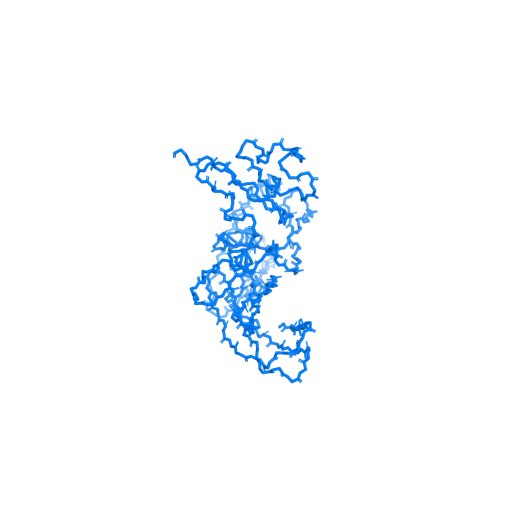 THR A CA 1
ATOM 1691 C C . THR A 1 212 ? -20.590 15.865 20.751 1.00 66.50 212 THR A C 1
ATOM 1693 O O . THR A 1 212 ? -21.119 16.842 20.221 1.00 66.50 212 THR A O 1
ATOM 1696 N N . GLU A 1 213 ? -19.321 15.538 20.506 1.00 78.06 213 GLU A N 1
ATOM 1697 C CA . GLU A 1 213 ? -18.439 16.301 19.615 1.00 78.06 213 GLU A CA 1
ATOM 1698 C C . GLU A 1 213 ? -18.587 15.808 18.164 1.00 78.06 213 GLU A C 1
ATOM 1700 O O . GLU A 1 213 ? -18.045 14.772 17.763 1.00 78.06 213 GLU A O 1
ATOM 1705 N N . CYS A 1 214 ? -19.361 16.569 17.383 1.00 85.50 214 CYS A N 1
ATOM 1706 C CA . CYS A 1 214 ? -19.500 16.429 15.935 1.00 85.50 214 CYS A CA 1
ATOM 1707 C C . CYS A 1 214 ? -19.177 17.767 15.262 1.00 85.50 214 CYS A C 1
ATOM 1709 O O . CYS A 1 214 ? -19.613 18.813 15.748 1.00 85.50 214 CYS A O 1
ATOM 1711 N N . PHE A 1 215 ? -18.544 17.724 14.094 1.00 86.69 215 PHE A N 1
ATOM 1712 C CA . PHE A 1 215 ? -18.363 18.894 13.235 1.00 86.69 215 PHE A CA 1
ATOM 1713 C C . PHE A 1 215 ? -19.363 18.883 12.078 1.00 86.69 215 PHE A C 1
ATOM 1715 O O . PHE A 1 215 ? -19.860 17.827 11.673 1.00 86.69 215 PHE A O 1
ATOM 1722 N N . THR A 1 216 ? -19.702 20.059 11.554 1.00 87.75 216 THR A N 1
ATOM 1723 C CA . THR A 1 216 ? -20.616 20.170 10.408 1.00 87.75 216 THR A CA 1
ATOM 1724 C C . THR A 1 216 ? -19.871 20.140 9.075 1.00 87.75 216 THR A C 1
ATOM 1726 O O . THR A 1 216 ? -18.665 20.370 9.007 1.00 87.75 216 THR A O 1
ATOM 1729 N N . SER A 1 217 ? -20.594 19.918 7.975 1.00 84.94 217 SER A N 1
ATOM 1730 C CA . SER A 1 217 ? -20.018 20.004 6.625 1.00 84.94 217 SER A CA 1
ATOM 1731 C C . SER A 1 217 ? -19.388 21.365 6.303 1.00 84.94 217 SER A C 1
ATOM 1733 O O . SER A 1 217 ? -18.498 21.423 5.464 1.00 84.94 217 SER A O 1
ATOM 1735 N N . GLU A 1 218 ? -19.854 22.449 6.933 1.00 84.75 218 GLU A N 1
ATOM 1736 C CA . GLU A 1 218 ? -19.313 23.806 6.739 1.00 84.75 218 GLU A CA 1
ATOM 1737 C C . GLU A 1 218 ? -17.983 24.016 7.471 1.00 84.75 218 GLU A C 1
ATOM 1739 O O . GLU A 1 218 ? -17.164 24.829 7.049 1.00 84.75 218 GLU A O 1
ATOM 1744 N N . GLN A 1 219 ? -17.776 23.277 8.560 1.00 86.00 219 GLN A N 1
ATOM 1745 C CA . GLN A 1 219 ? -16.546 23.309 9.350 1.00 86.00 219 GLN A CA 1
ATOM 1746 C C . GLN A 1 219 ? -15.467 22.393 8.776 1.00 86.00 219 GLN A C 1
ATOM 1748 O O . GLN A 1 219 ? -14.312 22.4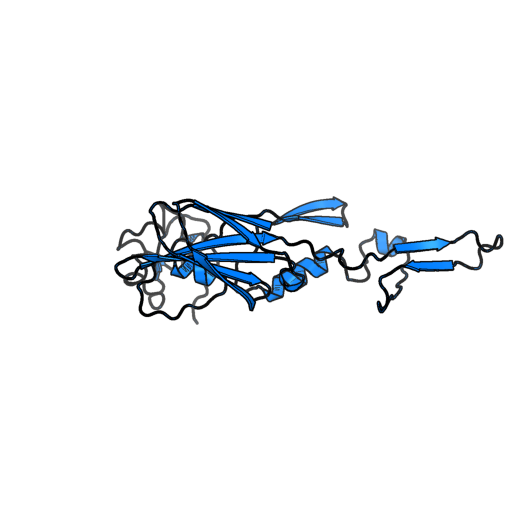75 9.160 1.00 86.00 219 GLN A O 1
ATOM 1753 N N . CYS A 1 220 ? -15.829 21.527 7.833 1.00 86.81 220 CYS A N 1
ATOM 1754 C CA . CYS A 1 220 ? -14.869 20.642 7.209 1.00 86.81 220 CYS A CA 1
ATOM 1755 C C . CYS A 1 220 ? -13.929 21.399 6.265 1.00 86.81 220 CYS A C 1
ATOM 1757 O O . CYS A 1 220 ? -14.373 21.981 5.270 1.00 86.81 220 CYS A O 1
ATOM 1759 N N . CYS A 1 221 ? -12.625 21.295 6.516 1.00 85.69 221 CYS A N 1
ATOM 1760 C CA . CYS A 1 221 ? -11.563 21.846 5.676 1.00 85.69 221 CYS A CA 1
ATOM 1761 C C . CYS A 1 221 ? -11.707 23.347 5.406 1.00 85.69 221 CYS A C 1
ATOM 1763 O O . CYS A 1 221 ? -11.488 23.824 4.285 1.00 85.69 221 CYS A O 1
ATOM 1765 N N . ASN A 1 222 ? -12.099 24.090 6.437 1.00 84.56 222 ASN A N 1
ATOM 1766 C CA . ASN A 1 222 ? -12.191 25.545 6.409 1.00 84.56 222 ASN A CA 1
ATOM 1767 C C . ASN A 1 222 ? -10.845 26.214 6.783 1.00 84.56 222 ASN A C 1
ATOM 1769 O O . ASN A 1 222 ? -10.727 27.441 6.718 1.00 84.56 222 ASN A O 1
ATOM 1773 N N . GLY A 1 223 ? -9.821 25.421 7.116 1.00 83.88 223 GLY A N 1
ATOM 1774 C CA . GLY A 1 223 ? -8.493 25.862 7.536 1.00 83.88 223 GLY A CA 1
ATOM 1775 C C . GLY A 1 223 ? -8.427 26.301 9.000 1.00 83.88 223 GLY A C 1
ATOM 1776 O O . GLY A 1 223 ? -7.441 26.931 9.397 1.00 83.88 223 GLY A O 1
ATOM 1777 N N . LEU A 1 224 ? -9.464 26.018 9.790 1.00 85.00 224 LEU A N 1
ATOM 1778 C CA . LEU A 1 224 ? -9.604 26.362 11.200 1.00 85.00 224 LEU A CA 1
ATOM 1779 C C . LEU A 1 224 ? -9.995 25.106 11.988 1.00 85.00 224 LEU A C 1
ATOM 1781 O O . LEU A 1 224 ? -10.869 24.359 11.591 1.00 85.00 224 LEU A O 1
ATOM 1785 N N . PHE A 1 225 ? -9.384 24.905 13.153 1.00 82.00 225 PHE A N 1
ATOM 1786 C CA . PHE A 1 225 ? -9.751 23.808 14.056 1.00 82.00 225 PHE A CA 1
ATOM 1787 C C . PHE A 1 225 ? -10.947 24.208 14.934 1.00 82.00 225 PHE A C 1
ATOM 1789 O O . PHE A 1 225 ? -10.796 24.409 16.143 1.00 82.00 225 PHE A O 1
ATOM 1796 N N . ASP A 1 226 ? -12.108 24.446 14.324 1.00 82.75 226 ASP A N 1
ATOM 1797 C CA . ASP A 1 226 ? -13.306 24.947 15.008 1.00 82.75 226 ASP A CA 1
ATOM 1798 C C . ASP A 1 226 ? -14.357 23.863 15.278 1.00 82.75 226 ASP A C 1
ATOM 1800 O O . ASP A 1 226 ? -15.056 23.934 16.292 1.00 82.75 226 ASP A O 1
ATOM 1804 N N . GLY A 1 227 ? -14.453 22.854 14.412 1.00 78.88 227 GLY A N 1
ATOM 1805 C CA . GLY A 1 227 ? -15.357 21.718 14.563 1.00 78.88 227 GLY A CA 1
ATOM 1806 C C . GLY A 1 227 ? -14.842 20.680 15.558 1.00 78.88 227 GLY A C 1
ATOM 1807 O O . GLY A 1 227 ? -15.623 20.138 16.338 1.00 78.88 227 GLY A O 1
ATOM 1808 N N . CYS A 1 228 ? -13.528 20.439 15.571 1.00 82.69 228 CYS A N 1
ATOM 1809 C CA . CYS A 1 228 ? -12.878 19.485 16.477 1.00 82.69 228 CYS A CA 1
ATOM 1810 C C . CYS A 1 228 ? -11.595 20.083 17.089 1.00 82.69 228 CYS A C 1
ATOM 1812 O O . CYS A 1 228 ? -10.488 19.708 16.694 1.00 82.69 228 CYS A O 1
ATOM 1814 N N . PRO A 1 229 ? -11.697 20.981 18.088 1.00 79.94 229 PRO A N 1
ATOM 1815 C CA . PRO A 1 229 ? -10.560 21.767 18.582 1.00 79.94 229 PRO A CA 1
ATOM 1816 C C . PRO A 1 229 ? -9.448 20.944 19.254 1.00 79.94 229 PRO A C 1
ATOM 1818 O O . PRO A 1 229 ? -8.321 21.426 19.365 1.00 79.94 229 PRO A O 1
ATOM 1821 N N . ASN A 1 230 ? -9.744 19.724 19.710 1.00 81.88 230 ASN A N 1
ATOM 1822 C CA . ASN A 1 230 ? -8.772 18.868 20.394 1.00 81.88 230 ASN A CA 1
ATOM 1823 C C . ASN A 1 230 ? -7.960 17.983 19.432 1.00 81.88 230 ASN A C 1
ATOM 1825 O O . ASN A 1 230 ? -6.777 17.759 19.687 1.00 81.88 230 ASN A O 1
ATOM 1829 N N . ASP A 1 231 ? -8.560 17.520 18.327 1.00 81.19 231 ASP A N 1
ATOM 1830 C CA . ASP A 1 231 ? -7.938 16.514 17.445 1.00 81.19 231 ASP A CA 1
ATOM 1831 C C . ASP A 1 231 ? -7.724 16.979 16.004 1.00 81.19 231 ASP A C 1
ATOM 1833 O O . ASP A 1 231 ? -6.969 16.345 15.269 1.00 81.19 231 ASP A O 1
ATOM 1837 N N . GLY A 1 232 ? -8.401 18.049 15.578 1.00 82.81 232 GLY A N 1
ATOM 1838 C CA . GLY A 1 232 ? -8.343 18.552 14.204 1.00 82.81 232 GLY A CA 1
ATOM 1839 C C . GLY A 1 232 ? -8.931 17.601 13.156 1.00 82.81 232 GLY A C 1
ATOM 1840 O O . GLY A 1 232 ? -8.467 17.573 12.016 1.00 82.81 232 GLY A O 1
ATOM 1841 N N . ALA A 1 233 ? -9.913 16.778 13.541 1.00 84.19 233 ALA A N 1
ATOM 1842 C CA . ALA A 1 233 ? -10.562 15.821 12.640 1.00 84.19 233 ALA A CA 1
ATOM 1843 C C . ALA A 1 233 ? -11.344 16.498 11.495 1.00 84.19 233 ALA A C 1
ATOM 1845 O O . ALA A 1 233 ? -11.494 15.917 10.422 1.00 84.19 233 ALA A O 1
ATOM 1846 N N . ASP A 1 234 ? -11.790 17.734 11.711 1.00 84.75 234 ASP A N 1
ATOM 1847 C CA . ASP A 1 234 ? -12.423 18.623 10.733 1.00 84.75 234 ASP A CA 1
ATOM 1848 C C . ASP A 1 234 ? -11.503 18.997 9.557 1.00 84.75 234 ASP A C 1
ATOM 1850 O O . ASP A 1 234 ? -11.979 19.233 8.447 1.00 84.75 234 ASP A O 1
ATOM 1854 N N . GLU A 1 235 ? -10.186 18.968 9.762 1.00 86.44 235 GLU A N 1
ATOM 1855 C CA . GLU A 1 235 ? -9.166 19.275 8.749 1.00 86.44 235 GLU A CA 1
ATOM 1856 C C . GLU A 1 235 ? -8.497 18.019 8.159 1.00 86.44 235 GLU A C 1
ATOM 1858 O O . GLU A 1 235 ? -7.559 18.097 7.355 1.00 86.44 235 GLU A O 1
ATOM 1863 N N . TRP A 1 236 ? -8.960 16.826 8.541 1.00 81.44 236 TRP A N 1
ATOM 1864 C CA . TRP A 1 236 ? -8.380 15.569 8.084 1.00 81.44 236 TRP A CA 1
ATOM 1865 C C . TRP A 1 236 ? -9.077 15.037 6.824 1.00 81.44 236 TRP A C 1
ATOM 1867 O O . TRP A 1 236 ? -10.291 14.861 6.776 1.00 81.44 236 TRP A O 1
ATOM 1877 N N . GLY A 1 237 ? -8.296 14.703 5.790 1.00 74.94 237 GLY A N 1
ATOM 1878 C CA . GLY A 1 237 ? -8.798 13.939 4.641 1.00 74.94 237 GLY A CA 1
ATOM 1879 C C . GLY A 1 237 ? -9.861 14.658 3.798 1.00 74.94 237 GLY A C 1
ATOM 1880 O O . GLY A 1 237 ? -10.855 14.043 3.418 1.00 74.94 237 GLY A O 1
ATOM 1881 N N . CYS A 1 238 ? -9.636 15.935 3.477 1.00 71.69 238 CYS A N 1
ATOM 1882 C CA . CYS A 1 238 ? -10.576 16.841 2.805 1.00 71.69 238 CYS A CA 1
ATOM 1883 C C . CYS A 1 238 ? -11.287 16.281 1.560 1.00 71.69 238 CYS A C 1
ATOM 1885 O O . CYS A 1 238 ? -10.821 16.419 0.426 1.00 71.69 238 CYS A O 1
ATOM 1887 N N . LYS A 1 239 ? -12.467 15.691 1.783 1.00 68.56 239 LYS A N 1
ATOM 1888 C CA . LYS A 1 239 ? -13.450 15.263 0.773 1.00 68.56 239 LYS A CA 1
ATOM 1889 C C . LYS A 1 239 ? -14.878 15.492 1.285 1.00 68.56 239 LYS A C 1
ATOM 1891 O O . LYS A 1 239 ? -15.718 14.596 1.243 1.00 68.56 239 LYS A O 1
ATOM 1896 N N . CYS A 1 240 ? -15.170 16.690 1.775 1.00 61.00 240 CYS A N 1
ATOM 1897 C CA . CYS A 1 240 ? -16.505 17.049 2.246 1.00 61.00 240 CYS A CA 1
ATOM 1898 C C . CYS A 1 240 ? -17.371 17.509 1.079 1.00 61.00 240 CYS A C 1
ATOM 1900 O O . CYS A 1 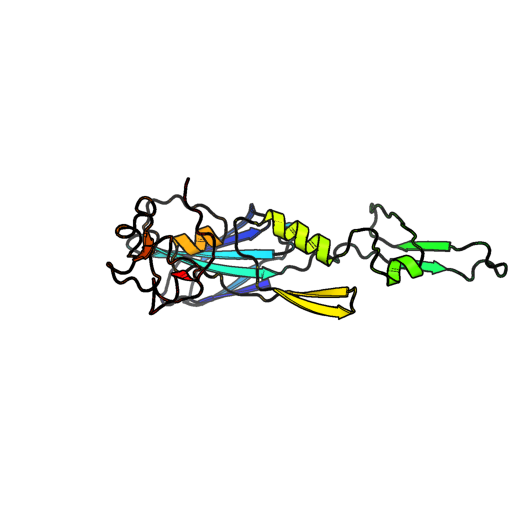240 ? -17.522 18.693 0.799 1.00 61.00 240 CYS A O 1
ATOM 1902 N N . THR A 1 241 ? -17.898 16.539 0.336 1.00 53.91 241 THR A N 1
ATOM 1903 C CA . THR A 1 241 ? -18.934 16.823 -0.657 1.00 53.91 241 THR A CA 1
ATOM 1904 C C . THR A 1 241 ? -20.282 16.857 0.047 1.00 53.91 241 THR A C 1
ATOM 1906 O O . THR A 1 241 ? -20.691 15.884 0.677 1.00 53.91 241 THR A O 1
ATOM 1909 N N . GLN A 1 242 ? -20.971 17.996 -0.059 1.00 43.44 242 GLN A N 1
ATOM 1910 C CA . GLN A 1 242 ? -22.421 18.040 0.087 1.00 43.44 242 GLN A CA 1
ATOM 1911 C C . GLN A 1 242 ? -23.000 17.008 -0.883 1.00 43.44 242 GLN A C 1
ATOM 1913 O O . GLN A 1 242 ? -22.780 17.107 -2.091 1.00 43.44 242 GLN A O 1
ATOM 1918 N N . PHE A 1 243 ? -23.724 16.019 -0.364 1.00 39.19 243 PHE A N 1
ATOM 1919 C CA . PHE A 1 243 ? -24.689 15.300 -1.181 1.00 39.19 243 PHE A CA 1
ATOM 1920 C C . PHE A 1 243 ? -25.751 16.325 -1.603 1.00 39.19 243 PHE A C 1
ATOM 1922 O O . PHE A 1 243 ? -26.643 16.652 -0.822 1.00 39.19 243 PHE A O 1
ATOM 1929 N N . ILE A 1 244 ? -25.586 16.895 -2.798 1.00 33.28 244 ILE A N 1
ATOM 1930 C CA . ILE A 1 244 ? -26.677 17.511 -3.561 1.00 33.28 244 ILE A CA 1
ATOM 1931 C C . ILE A 1 244 ? -27.301 16.410 -4.410 1.00 33.28 244 ILE A C 1
ATOM 1933 O O . ILE A 1 244 ? -26.525 15.678 -5.069 1.00 33.28 244 ILE A O 1
#

Radius of gyration: 24.79 Å; chains: 1; bounding box: 63×46×68 Å